Protein AF-A0A5E4C3J6-F1 (afdb_monomer_lite)

Sequence (214 aa):
MGLAIGAVLAFTGYLSYKDLYCCFGKCCSYEEPLIASTLKLDLEQKLFGQHLAMEKMHKLHPGIIDAIKPLLDYYEQVDGVFYCKAIFIFLSNAGGDLITKMALNFWRAGRKREDIQLKDLEPVLSVGVFNNKHSGLWRSGLIDRNLIDYFIPFLLLEYRHMKMCVRAEMRSFGAAVDEDIFTRVAEEMTFF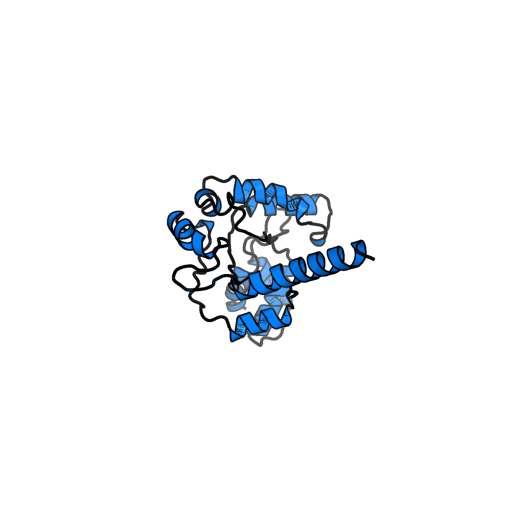PKDEKIYSDKGCKTVQSRLDFH

InterPro domains:
  IPR010448 Torsin [PTHR10760] (56-214)
  IPR027417 P-loop containing nucleoside triphosphate hydrolase [SSF52540] (53-189)
  IPR049337 Torsin-1A, C-terminal domain [PF21376] (157-213)

Organism: Marmota monax (NCBI:txid9995)

Radius of gyration: 24.46 Å; chains: 1; bounding box: 65×55×62 Å

pLDDT: mean 71.71, std 16.93, range [41.81, 96.69]

Secondary structure (DSSP, 8-state):
-HHHHHHHHHHHHHHHHHHHHHHHS----------HHHHHHHHHHS---TTS----GGGS-HHHHHHHHHHHSS-S-BTTB--TT--------TTHHHHHHHHHHHHHTT--GGG--HHHHHHHHIIIIIS-TT-HHHHTTTTTTT------PPPPPBHHHHHHHHHHHHHHTT----HHHHHHHHHTS-EESTTT--EESSGGGGHHHHHTT-

Foldseek 3Di:
DPPVVVVVCVVCCVVVVVVVCCVVPVDDPPDDPPDVVVVVVCCVPVPPPPPPDPDAQLPDDLVVLLVCLVLLDPDCDDPRDGSSPPDDDHHYCFLVVVLQVLQVVCVVVVHDSVPDDVVSCVVSCCCRAAVDPSGSNNSNCCVVRPSDPDDDDDHFDFLVQLQVLLQVLCVVVVHDDDSVLSVVLVVVFAAPPNVVRTGTPVHSPCSNVSVVVD

Structure (mmCIF, N/CA/C/O backbone):
data_AF-A0A5E4C3J6-F1
#
_entry.id   AF-A0A5E4C3J6-F1
#
loop_
_atom_site.group_PDB
_atom_site.id
_atom_site.type_symbol
_atom_site.label_atom_id
_atom_site.label_alt_id
_atom_site.label_comp_id
_atom_site.label_asym_id
_atom_site.label_entity_id
_atom_site.label_seq_id
_atom_site.pdbx_PDB_ins_code
_atom_site.Cartn_x
_atom_site.Cartn_y
_atom_site.Cartn_z
_atom_site.occupancy
_atom_site.B_iso_or_equiv
_atom_site.auth_seq_id
_atom_site.auth_comp_id
_atom_site.auth_asym_id
_atom_site.auth_atom_id
_atom_site.pdbx_PDB_model_num
ATOM 1 N N . MET A 1 1 ? -41.695 -40.797 33.895 1.00 46.19 1 MET A N 1
ATOM 2 C CA . MET A 1 1 ? -42.428 -40.212 32.746 1.00 46.19 1 MET A CA 1
ATOM 3 C C . MET A 1 1 ? -42.360 -38.677 32.692 1.00 46.19 1 MET A C 1
ATOM 5 O O . MET A 1 1 ? -42.371 -38.148 31.594 1.00 46.19 1 MET A O 1
ATOM 9 N N . GLY A 1 2 ? -42.233 -37.945 33.814 1.00 42.72 2 GLY A N 1
ATOM 10 C CA . GLY A 1 2 ? -42.257 -36.465 33.812 1.00 42.72 2 GLY A CA 1
ATOM 11 C C . GLY A 1 2 ? -40.979 -35.725 33.368 1.00 42.72 2 GLY A C 1
ATOM 12 O O . GLY A 1 2 ? -41.073 -34.581 32.944 1.00 42.72 2 GLY A O 1
ATOM 13 N N . LEU A 1 3 ? -39.796 -36.353 33.409 1.00 42.19 3 LEU A N 1
ATOM 14 C CA . LEU A 1 3 ? -38.530 -35.682 33.051 1.00 42.19 3 LEU A CA 1
ATOM 15 C C . LEU A 1 3 ? -38.346 -35.475 31.535 1.00 42.19 3 LEU A C 1
ATOM 17 O O . LEU A 1 3 ? -37.756 -34.484 31.121 1.00 42.19 3 LEU A O 1
ATOM 21 N N . ALA A 1 4 ? -38.889 -36.368 30.701 1.00 48.22 4 ALA A N 1
ATOM 22 C CA . ALA A 1 4 ? -38.759 -36.267 29.245 1.00 48.22 4 ALA A CA 1
ATOM 23 C C . ALA A 1 4 ? -39.589 -35.109 28.661 1.00 48.22 4 ALA A C 1
ATOM 25 O O . ALA A 1 4 ? -39.157 -34.446 27.724 1.00 48.22 4 ALA A O 1
ATOM 26 N N . ILE A 1 5 ? -40.754 -34.826 29.251 1.00 46.97 5 ILE A N 1
ATOM 27 C CA . ILE A 1 5 ? -41.673 -33.783 28.772 1.00 46.97 5 ILE A CA 1
ATOM 28 C C . ILE A 1 5 ? -41.110 -32.381 29.069 1.00 46.97 5 ILE A C 1
ATOM 30 O O . ILE A 1 5 ? -41.203 -31.489 28.228 1.00 46.97 5 ILE A O 1
ATOM 34 N N . GLY A 1 6 ? -40.457 -32.196 30.224 1.00 46.94 6 GLY A N 1
ATOM 35 C CA . GLY A 1 6 ? -39.836 -30.918 30.599 1.00 46.94 6 GLY A CA 1
ATOM 36 C C . GLY A 1 6 ? -38.650 -30.524 29.712 1.00 46.94 6 GLY A C 1
ATOM 37 O O . GLY A 1 6 ? -38.515 -29.356 29.355 1.00 46.94 6 GLY A O 1
ATOM 38 N N . ALA A 1 7 ? -37.827 -31.493 29.298 1.00 55.41 7 ALA A N 1
ATOM 39 C CA . ALA A 1 7 ? -36.694 -31.240 28.407 1.00 55.41 7 ALA A CA 1
ATOM 40 C C . ALA A 1 7 ? -37.143 -30.858 26.987 1.00 55.41 7 ALA A C 1
ATOM 42 O O . ALA A 1 7 ? -36.567 -29.947 26.398 1.00 55.41 7 ALA A O 1
ATOM 43 N N . VAL A 1 8 ? -38.196 -31.502 26.464 1.00 56.03 8 VAL A N 1
ATOM 44 C CA . VAL A 1 8 ? -38.750 -31.191 25.135 1.00 56.03 8 VAL A CA 1
ATOM 45 C C . VAL A 1 8 ? -39.318 -29.773 25.103 1.00 56.03 8 VAL A C 1
ATOM 47 O O . VAL A 1 8 ? -38.971 -29.027 24.198 1.00 56.03 8 VAL A O 1
ATOM 50 N N . LEU A 1 9 ? -40.096 -29.364 26.114 1.00 51.56 9 LEU A N 1
ATOM 51 C CA . LEU A 1 9 ? -40.667 -28.012 26.186 1.00 51.56 9 LEU A CA 1
ATOM 52 C C . LEU A 1 9 ? -39.600 -26.916 26.328 1.00 51.56 9 LEU A C 1
ATOM 54 O O . LEU A 1 9 ? -39.734 -25.852 25.724 1.00 51.56 9 LEU A O 1
ATOM 58 N N . ALA A 1 10 ? -38.527 -27.175 27.080 1.00 57.25 10 ALA A N 1
ATOM 59 C CA . ALA A 1 10 ? -37.405 -26.246 27.202 1.00 57.25 10 ALA A CA 1
ATOM 60 C C . ALA A 1 10 ? -36.598 -26.138 25.896 1.00 57.25 10 ALA A C 1
ATOM 62 O O . ALA A 1 10 ? -36.218 -25.036 25.510 1.00 57.25 10 ALA A O 1
ATOM 63 N N . PHE A 1 11 ? -36.382 -27.249 25.180 1.00 53.94 11 PHE A N 1
ATOM 64 C CA . PHE A 1 11 ? -35.683 -27.242 23.889 1.00 53.94 11 PHE A CA 1
ATOM 65 C C . PHE A 1 11 ? -36.514 -26.596 22.779 1.00 53.94 11 PHE A C 1
ATOM 67 O O . PHE A 1 11 ? -35.989 -25.763 22.041 1.00 53.94 11 PHE A O 1
ATOM 74 N N . THR A 1 12 ? -37.809 -26.920 22.677 1.00 54.19 12 THR A N 1
ATOM 75 C CA . THR A 1 12 ? -38.710 -26.268 21.714 1.00 54.19 12 THR A CA 1
ATOM 76 C C . THR A 1 12 ? -38.904 -24.798 22.057 1.00 54.19 12 THR A C 1
ATOM 78 O O . THR A 1 12 ? -38.943 -23.973 21.154 1.00 54.19 12 THR A O 1
ATOM 81 N N . GLY A 1 13 ? -38.961 -24.452 23.347 1.00 51.62 13 GLY A N 1
ATOM 82 C CA . GLY A 1 13 ? -39.015 -23.069 23.816 1.00 51.62 13 GLY A CA 1
ATOM 83 C C . GLY A 1 13 ? -37.739 -22.286 23.505 1.00 51.62 13 GLY A C 1
ATOM 84 O O . GLY A 1 13 ? -37.836 -21.152 23.062 1.00 51.62 13 GLY A O 1
ATOM 85 N N . TYR A 1 14 ? -36.551 -22.880 23.661 1.00 57.84 14 TYR A N 1
ATOM 86 C CA . TYR A 1 14 ? -35.267 -22.235 23.351 1.00 57.84 14 TYR A CA 1
ATOM 87 C C . TYR A 1 14 ? -35.032 -22.065 21.842 1.00 57.84 14 TYR A C 1
ATOM 89 O O . TYR A 1 14 ? -34.596 -21.000 21.400 1.00 57.84 14 TYR A O 1
ATOM 97 N N . LEU A 1 15 ? -35.360 -23.087 21.043 1.00 55.12 15 LEU A N 1
ATOM 98 C CA . LEU A 1 15 ? -35.289 -23.020 19.578 1.00 55.12 15 LEU A CA 1
ATOM 99 C C . LEU A 1 15 ? -36.313 -22.018 19.026 1.00 55.12 15 LEU A C 1
ATOM 101 O O . LEU A 1 15 ? -35.948 -21.123 18.268 1.00 55.12 15 LEU A O 1
ATOM 105 N N . SER A 1 16 ? -37.564 -22.085 19.496 1.00 52.50 16 SER A N 1
ATOM 106 C CA . SER A 1 16 ? -38.616 -21.147 19.092 1.00 52.50 16 SER A CA 1
ATOM 107 C C . SER A 1 16 ? -38.359 -19.729 19.593 1.00 52.50 16 SER A C 1
ATOM 109 O O . SER A 1 16 ? -38.778 -18.792 18.923 1.00 52.50 16 SER A O 1
ATOM 111 N N . TYR A 1 17 ? -37.680 -19.549 20.733 1.00 58.16 17 TYR A N 1
ATOM 112 C CA . TYR A 1 17 ? -37.288 -18.231 21.228 1.00 58.16 17 TYR A CA 1
ATOM 113 C C . TYR A 1 17 ? -36.299 -17.573 20.276 1.00 58.16 17 TYR A C 1
ATOM 115 O O . TYR A 1 17 ? -36.538 -16.433 19.920 1.00 58.16 17 TYR A O 1
ATOM 123 N N . LYS A 1 18 ? -35.257 -18.269 19.796 1.00 53.12 18 LYS A N 1
ATOM 124 C CA . LYS A 1 18 ? -34.321 -17.708 18.800 1.00 53.12 18 LYS A CA 1
ATOM 125 C C . LYS A 1 18 ? -35.012 -17.327 17.486 1.00 53.12 18 LYS A C 1
ATOM 127 O O . LYS A 1 18 ? -34.790 -16.222 17.000 1.00 53.12 18 LYS A O 1
ATOM 132 N N . ASP A 1 19 ? -35.875 -18.193 16.956 1.00 50.72 19 ASP A N 1
ATOM 133 C CA . ASP A 1 19 ? -36.581 -17.931 15.693 1.00 50.72 19 ASP A CA 1
ATOM 134 C C . ASP A 1 19 ? -37.618 -16.801 15.821 1.00 50.72 19 ASP A C 1
ATOM 136 O O . ASP A 1 19 ? -37.712 -15.942 14.943 1.00 50.72 19 ASP A O 1
ATOM 140 N N . LEU A 1 20 ? -38.355 -16.733 16.939 1.00 51.34 20 LEU A N 1
ATOM 141 C CA . LEU A 1 20 ? -39.257 -15.610 17.231 1.00 51.34 20 LEU A CA 1
ATOM 142 C C . LEU A 1 20 ? -38.486 -14.318 17.509 1.00 51.34 20 LEU A C 1
ATOM 144 O O . LEU A 1 20 ? -38.914 -13.259 17.051 1.00 51.34 20 LEU A O 1
ATOM 148 N N . TYR A 1 21 ? -37.343 -14.387 18.200 1.00 54.22 21 TYR A N 1
ATOM 149 C CA . TYR A 1 21 ? -36.486 -13.221 18.421 1.00 54.22 21 TYR A CA 1
ATOM 150 C C . TYR A 1 21 ? -35.941 -12.682 17.099 1.00 54.22 21 TYR A C 1
ATOM 152 O O . TYR A 1 21 ? -35.881 -11.471 16.956 1.00 54.22 21 TYR A O 1
ATOM 160 N N . CYS A 1 22 ? -35.622 -13.539 16.120 1.00 50.53 22 CYS A N 1
ATOM 161 C CA . CYS A 1 22 ? -35.184 -13.094 14.794 1.00 50.53 22 CYS A CA 1
ATOM 162 C C . CYS A 1 22 ? -36.332 -12.697 13.843 1.00 50.53 22 CYS A C 1
ATOM 164 O O . CYS A 1 22 ? -36.114 -11.949 12.890 1.00 50.53 22 CYS A O 1
ATOM 166 N N . CYS A 1 23 ? -37.566 -13.153 14.093 1.00 47.34 23 CYS A N 1
ATOM 167 C CA . CYS A 1 23 ? -38.760 -12.641 13.408 1.00 47.34 23 CYS A CA 1
ATOM 168 C C . CYS A 1 23 ? -39.146 -11.228 13.876 1.00 47.34 23 CYS A C 1
ATOM 170 O O . CYS A 1 23 ? -39.674 -10.454 13.076 1.00 47.34 23 CYS A O 1
ATOM 172 N N . PHE A 1 24 ? -38.902 -10.890 15.150 1.00 46.00 24 PHE A N 1
ATOM 173 C CA . PHE A 1 24 ? -39.283 -9.598 15.740 1.00 46.00 24 PHE A CA 1
ATOM 174 C C . PHE A 1 24 ? -38.117 -8.608 15.933 1.00 46.00 24 PHE A C 1
ATOM 176 O O . PHE A 1 24 ? -38.353 -7.402 15.918 1.00 46.00 24 PHE A O 1
ATOM 183 N N . GLY A 1 25 ? -36.874 -9.079 16.054 1.00 45.69 25 GLY A N 1
ATOM 184 C CA . GLY A 1 25 ? -35.636 -8.299 15.950 1.00 45.69 25 GLY A CA 1
ATOM 185 C C . GLY A 1 25 ? -34.866 -8.766 14.719 1.00 45.69 25 GLY A C 1
ATOM 186 O O . GLY A 1 25 ? -34.688 -9.962 14.527 1.00 45.69 25 GLY A O 1
ATOM 187 N N . LYS A 1 26 ? -34.455 -7.865 13.827 1.00 42.59 26 LYS A N 1
ATOM 188 C CA . LYS A 1 26 ? -33.820 -8.254 12.559 1.00 42.59 26 LYS A CA 1
ATOM 189 C C . LYS A 1 26 ? -32.377 -8.700 12.802 1.00 42.59 26 LYS A C 1
ATOM 191 O O . LYS A 1 26 ? -31.437 -7.960 12.540 1.00 42.59 26 LYS A O 1
ATOM 196 N N . CYS A 1 27 ? -32.208 -9.938 13.250 1.00 52.88 27 CYS A N 1
ATOM 197 C CA . CYS A 1 27 ? -30.902 -10.568 13.370 1.00 52.88 27 CYS A CA 1
ATOM 198 C C . CYS A 1 27 ? -30.153 -10.538 12.029 1.00 52.88 27 CYS A C 1
ATOM 200 O O . CYS A 1 27 ? -30.681 -10.957 10.993 1.00 52.88 27 CYS A O 1
ATOM 202 N N . CYS A 1 28 ? -28.885 -10.136 12.057 1.00 51.38 28 CYS A N 1
ATOM 203 C CA . CYS A 1 28 ? -27.952 -10.416 10.973 1.00 51.38 28 CYS A CA 1
ATOM 204 C C . CYS A 1 28 ? -27.673 -11.921 10.939 1.00 51.38 28 CYS A C 1
ATOM 206 O O . CYS A 1 28 ? -27.048 -12.460 11.852 1.00 51.38 28 CYS A O 1
ATOM 208 N N . SER A 1 29 ? -28.150 -12.610 9.902 1.00 45.56 29 SER A N 1
ATOM 209 C CA . SER A 1 29 ? -27.852 -14.028 9.698 1.00 45.56 29 SER A CA 1
ATOM 210 C C . SER A 1 29 ? -26.379 -14.172 9.308 1.00 45.56 29 SER A C 1
ATOM 212 O O . SER A 1 29 ? -25.996 -13.872 8.179 1.00 45.56 29 SER A O 1
ATOM 214 N N . TYR A 1 30 ? -25.543 -14.573 10.263 1.00 58.44 30 TYR A N 1
ATOM 215 C CA . TYR A 1 30 ? -24.121 -14.832 10.052 1.00 58.44 30 TYR A CA 1
ATOM 216 C C . TYR A 1 30 ? -23.961 -16.258 9.521 1.00 58.44 30 TYR A C 1
ATOM 218 O O . TYR A 1 30 ? -23.907 -17.188 10.311 1.00 58.44 30 TYR A O 1
ATOM 226 N N . GLU A 1 31 ? -23.968 -16.423 8.196 1.00 50.50 31 GLU A N 1
ATOM 227 C CA . GLU A 1 31 ? -23.305 -17.517 7.462 1.00 50.50 31 GLU A CA 1
ATOM 228 C C . GLU A 1 31 ? -23.625 -17.394 5.966 1.00 50.50 31 GLU A C 1
ATOM 230 O O . GLU A 1 31 ? -24.480 -18.083 5.419 1.00 50.50 31 GLU A O 1
ATOM 235 N N . GLU A 1 32 ? -22.902 -16.521 5.269 1.00 49.75 32 GLU A N 1
ATOM 236 C CA . GLU A 1 32 ? -22.578 -16.794 3.871 1.00 49.75 32 GLU A CA 1
ATOM 237 C C . GLU A 1 32 ? -21.052 -16.825 3.757 1.00 49.75 32 GLU A C 1
ATOM 239 O O . GLU A 1 32 ? -20.390 -15.841 4.102 1.00 49.75 32 GLU A O 1
ATOM 244 N N . PRO A 1 33 ? -20.447 -17.948 3.328 1.00 47.12 33 PRO A N 1
ATOM 245 C CA . PRO A 1 33 ? -19.027 -17.953 3.026 1.00 47.12 33 PRO A CA 1
ATOM 246 C C . PRO A 1 33 ? -18.774 -16.957 1.892 1.00 47.12 33 PRO A C 1
ATOM 248 O O . PRO A 1 33 ? -19.476 -16.955 0.882 1.00 47.12 33 PRO A O 1
ATOM 251 N N . LEU A 1 34 ? -17.763 -16.103 2.059 1.00 47.88 34 LEU A N 1
ATOM 252 C CA . LEU A 1 34 ? -17.389 -15.103 1.064 1.00 47.88 34 LEU A CA 1
ATOM 253 C C . LEU A 1 34 ? -16.863 -15.809 -0.200 1.00 47.88 34 LEU A C 1
ATOM 255 O O . LEU A 1 34 ? -15.689 -16.167 -0.301 1.00 47.88 34 LEU A O 1
ATOM 259 N N . ILE A 1 35 ? -17.742 -16.046 -1.171 1.00 53.22 35 ILE A N 1
ATOM 260 C CA . ILE A 1 35 ? -17.386 -16.646 -2.458 1.00 53.22 35 ILE A CA 1
ATOM 261 C C . ILE A 1 35 ? -16.842 -15.534 -3.361 1.00 53.22 35 ILE A C 1
ATOM 263 O O . ILE A 1 35 ? -17.572 -14.634 -3.774 1.00 53.22 35 ILE A O 1
ATOM 267 N N . ALA A 1 36 ? -15.548 -15.593 -3.689 1.00 50.53 36 ALA A N 1
ATOM 268 C CA . ALA A 1 36 ? -14.846 -14.530 -4.417 1.00 50.53 36 ALA A CA 1
ATOM 269 C C . ALA A 1 36 ? -15.457 -14.190 -5.794 1.00 50.53 36 ALA A C 1
ATOM 271 O O . ALA A 1 36 ? -15.417 -13.039 -6.224 1.00 50.53 36 ALA A O 1
ATOM 272 N N . SER A 1 37 ? -16.047 -15.169 -6.486 1.00 55.16 37 SER A N 1
ATOM 273 C CA . SER A 1 37 ? -16.747 -14.955 -7.761 1.00 55.16 37 SER A CA 1
ATOM 274 C C . SER A 1 37 ? -18.056 -14.179 -7.589 1.00 55.16 37 SER A C 1
ATOM 276 O O . SER A 1 37 ? -18.352 -13.305 -8.401 1.00 55.16 37 SER A O 1
ATOM 278 N N . THR A 1 38 ? -18.800 -14.440 -6.514 1.00 51.50 38 THR A N 1
ATOM 279 C CA . THR A 1 38 ? -20.019 -13.700 -6.161 1.00 51.50 38 THR A CA 1
ATOM 280 C C . THR A 1 38 ? -19.678 -12.292 -5.684 1.00 51.50 38 THR A C 1
ATOM 282 O O . THR A 1 38 ? -20.336 -11.341 -6.088 1.00 51.50 38 THR A O 1
ATOM 285 N N . LEU A 1 39 ? -18.586 -12.135 -4.925 1.00 55.38 39 LEU A N 1
ATOM 286 C CA . LEU A 1 39 ? -18.071 -10.826 -4.512 1.00 55.38 39 LEU A CA 1
ATOM 287 C C . LEU A 1 39 ? -17.701 -9.957 -5.720 1.00 55.38 39 LEU A C 1
ATOM 289 O O . LEU A 1 39 ? -18.023 -8.774 -5.742 1.00 55.38 39 LEU A O 1
ATOM 293 N N . LYS A 1 40 ? -17.054 -10.536 -6.739 1.00 54.09 40 LYS A N 1
ATOM 294 C CA . LYS A 1 40 ? -16.731 -9.818 -7.978 1.00 54.09 40 LYS A CA 1
ATOM 295 C C . LYS A 1 40 ? -17.997 -9.360 -8.709 1.00 54.09 40 LYS A C 1
ATOM 297 O O . LYS A 1 40 ? -18.075 -8.202 -9.101 1.00 54.09 40 LYS A O 1
ATOM 302 N N . LEU A 1 41 ? -18.983 -10.246 -8.860 1.00 60.00 41 LEU A N 1
ATOM 303 C CA . LEU A 1 41 ? -20.256 -9.910 -9.503 1.00 60.00 41 LEU A CA 1
ATOM 304 C C . LEU A 1 41 ? -21.034 -8.847 -8.721 1.00 60.00 41 LEU A C 1
ATOM 306 O O . LEU A 1 41 ? -21.574 -7.930 -9.328 1.00 60.00 41 LEU A O 1
ATOM 310 N N . ASP A 1 42 ? -21.038 -8.907 -7.391 1.00 54.22 42 ASP A N 1
ATOM 311 C CA . ASP A 1 42 ? -21.711 -7.915 -6.551 1.00 54.22 42 ASP A CA 1
ATOM 312 C C . ASP A 1 42 ? -20.984 -6.559 -6.556 1.00 54.22 42 ASP A C 1
ATOM 314 O O . ASP A 1 42 ? -21.638 -5.518 -6.608 1.00 54.22 42 ASP A O 1
ATOM 318 N N . LEU A 1 43 ? -19.647 -6.549 -6.607 1.00 57.72 43 LEU A N 1
ATOM 319 C CA . LEU A 1 43 ? -18.853 -5.333 -6.827 1.00 57.72 43 LEU A CA 1
ATOM 320 C C . LEU A 1 43 ? -19.043 -4.735 -8.231 1.00 57.72 43 LEU A C 1
ATOM 322 O O . LEU A 1 43 ? -18.817 -3.544 -8.414 1.00 57.72 43 LEU A O 1
ATOM 326 N N . GLU A 1 44 ? -19.435 -5.520 -9.232 1.00 56.44 44 GLU A N 1
ATOM 327 C CA . GLU A 1 44 ? -19.696 -5.017 -10.588 1.00 56.44 44 GLU A CA 1
ATOM 328 C C . GLU A 1 44 ? -21.162 -4.587 -10.775 1.00 56.44 44 GLU A C 1
ATOM 330 O O . GLU A 1 44 ? -21.431 -3.587 -11.438 1.00 56.44 44 GLU A O 1
ATOM 335 N N . GLN A 1 45 ? -22.115 -5.313 -10.182 1.00 52.84 45 GLN A N 1
ATOM 336 C CA . GLN A 1 45 ? -23.555 -5.139 -10.427 1.00 52.84 45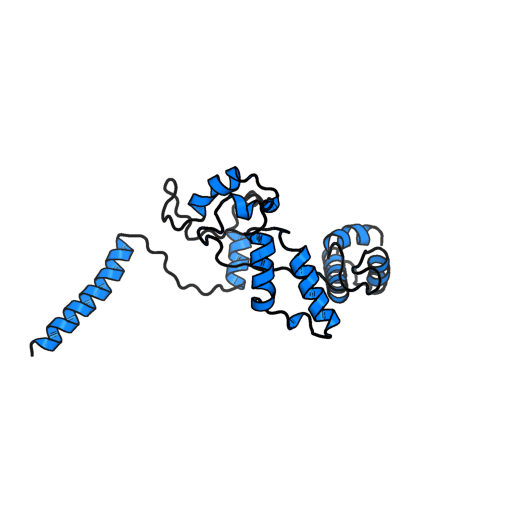 GLN A CA 1
ATOM 337 C C . GLN A 1 45 ? -24.287 -4.344 -9.343 1.00 52.84 45 GLN A C 1
ATOM 339 O O . GLN A 1 45 ? -25.314 -3.728 -9.628 1.00 52.84 45 GLN A O 1
ATOM 344 N N . LYS A 1 46 ? -23.800 -4.375 -8.098 1.00 53.66 46 LYS A N 1
ATOM 345 C CA . LYS A 1 46 ? -24.454 -3.743 -6.937 1.00 53.66 46 LYS A CA 1
ATOM 346 C C . LYS A 1 46 ? -23.642 -2.593 -6.351 1.00 53.66 46 LYS A C 1
ATOM 348 O O . LYS A 1 46 ? -24.087 -1.966 -5.391 1.00 53.66 46 LYS A O 1
ATOM 353 N N . LEU A 1 47 ? -22.489 -2.276 -6.940 1.00 47.47 47 LEU A N 1
ATOM 354 C CA . LEU A 1 47 ? -21.678 -1.117 -6.578 1.00 47.47 47 LEU A CA 1
ATOM 355 C C . LEU A 1 47 ? -22.310 0.175 -7.117 1.00 47.47 47 LEU A C 1
ATOM 357 O O . LEU A 1 47 ? -21.779 0.862 -7.991 1.00 47.47 47 LEU A O 1
ATOM 361 N N . PHE A 1 48 ? -23.470 0.519 -6.567 1.00 45.81 48 PHE A N 1
ATOM 362 C CA . PHE A 1 48 ? -24.064 1.839 -6.704 1.00 45.81 48 PHE A CA 1
ATOM 363 C C . PHE A 1 48 ? -23.328 2.778 -5.755 1.00 45.81 48 PHE A C 1
ATOM 365 O O . PHE A 1 48 ? -23.609 2.810 -4.561 1.00 45.81 48 PHE A O 1
ATOM 372 N N . GLY A 1 49 ? -22.336 3.501 -6.276 1.00 43.44 49 GLY A N 1
ATOM 373 C CA . GLY A 1 49 ? -21.589 4.451 -5.459 1.00 43.44 49 GLY A CA 1
ATOM 374 C C . GLY A 1 49 ? -20.100 4.532 -5.730 1.00 43.44 49 GLY A C 1
ATOM 375 O O . GLY A 1 49 ? -19.329 4.557 -4.780 1.00 43.44 49 GLY A O 1
ATOM 376 N N . GLN A 1 50 ? -19.662 4.714 -6.981 1.00 42.25 50 GLN A N 1
ATOM 377 C CA . GLN A 1 50 ? -18.297 5.216 -7.255 1.00 42.25 50 GLN A CA 1
ATOM 378 C C . GLN A 1 50 ? -18.014 6.614 -6.637 1.00 42.25 50 GLN A C 1
ATOM 380 O O . GLN A 1 50 ? -16.955 7.194 -6.839 1.00 42.25 50 GLN A O 1
ATOM 385 N N . HIS A 1 51 ? -18.952 7.148 -5.853 1.00 41.81 51 HIS A N 1
ATOM 386 C CA . HIS A 1 51 ? -18.849 8.326 -4.998 1.00 41.81 51 HIS A CA 1
ATOM 387 C C . HIS A 1 51 ? -18.673 7.997 -3.499 1.00 41.81 51 HIS A C 1
ATOM 389 O O . HIS A 1 51 ? -18.610 8.924 -2.693 1.00 41.81 51 HIS A O 1
ATOM 395 N N . LEU A 1 52 ? -18.548 6.724 -3.094 1.00 45.06 52 LEU A N 1
ATOM 396 C CA . LEU A 1 52 ? -18.058 6.375 -1.756 1.00 45.06 52 LEU A CA 1
ATOM 397 C C . LEU A 1 52 ? -16.587 6.782 -1.682 1.00 45.06 52 LEU A C 1
ATOM 399 O O . LEU A 1 52 ? -15.708 6.099 -2.203 1.00 45.06 52 LEU A O 1
ATOM 403 N N . ALA A 1 53 ? -16.379 7.971 -1.118 1.00 43.19 53 ALA A N 1
ATOM 404 C CA . ALA A 1 53 ? -15.131 8.703 -1.032 1.00 43.19 53 ALA A CA 1
ATOM 405 C C . ALA A 1 53 ? -13.927 7.770 -0.878 1.00 43.19 53 ALA A C 1
ATOM 407 O O . ALA A 1 53 ? -13.636 7.252 0.199 1.00 43.19 53 ALA A O 1
ATOM 408 N N . MET A 1 54 ? -13.185 7.599 -1.970 1.00 44.47 54 MET A N 1
ATOM 409 C CA . MET A 1 54 ? -11.868 6.978 -1.962 1.00 44.47 54 MET A CA 1
ATOM 410 C C . MET A 1 54 ? -10.868 7.985 -1.381 1.00 44.47 54 MET A C 1
ATOM 412 O O . MET A 1 54 ? -9.904 8.401 -2.023 1.00 44.47 54 MET A O 1
ATOM 416 N N . GLU A 1 55 ? -11.137 8.444 -0.162 1.00 53.84 55 GLU A N 1
ATOM 417 C CA . GLU A 1 55 ? -10.277 9.357 0.557 1.00 53.84 55 GLU A CA 1
ATOM 418 C C . GLU A 1 55 ? -9.410 8.549 1.513 1.00 53.84 55 GLU A C 1
ATOM 420 O O . GLU A 1 55 ? -9.862 7.727 2.309 1.00 53.84 55 GLU A O 1
ATOM 425 N N . LYS A 1 56 ? -8.102 8.751 1.386 1.00 59.16 56 LYS A N 1
ATOM 426 C CA . LYS A 1 56 ? -7.119 8.104 2.243 1.00 59.16 56 LYS A CA 1
ATOM 427 C C . LYS A 1 56 ? -7.432 8.435 3.698 1.00 59.16 56 LYS A C 1
ATOM 429 O O . LYS A 1 56 ? -7.368 9.603 4.067 1.00 59.16 56 LYS A O 1
ATOM 434 N N . MET A 1 57 ? -7.655 7.434 4.548 1.00 65.62 57 MET A N 1
ATOM 435 C CA . MET A 1 57 ? -8.095 7.699 5.927 1.00 65.62 57 MET A CA 1
ATOM 436 C C . MET A 1 57 ? -7.123 8.547 6.752 1.00 65.62 57 MET A C 1
ATOM 438 O O . MET A 1 57 ? -7.540 9.305 7.616 1.00 65.62 57 MET A O 1
ATOM 442 N N . HIS A 1 58 ? -5.817 8.464 6.488 1.00 58.19 58 HIS A N 1
ATOM 443 C CA . HIS A 1 58 ? -4.833 9.323 7.159 1.00 58.19 58 HIS A CA 1
ATOM 444 C C . HIS A 1 58 ? -4.937 10.805 6.762 1.00 58.19 58 HIS A C 1
ATOM 446 O O . HIS A 1 58 ? -4.280 11.636 7.379 1.00 58.19 58 HIS A O 1
ATOM 452 N N . LYS A 1 59 ? -5.708 11.129 5.719 1.00 64.81 59 LYS A N 1
ATOM 453 C CA . LYS A 1 59 ? -5.988 12.496 5.270 1.00 64.81 59 LYS A CA 1
ATOM 454 C C . LYS A 1 59 ? -7.367 12.993 5.700 1.00 64.81 59 LYS A C 1
ATOM 456 O O . LYS A 1 59 ? -7.596 14.195 5.646 1.00 64.81 59 LYS A O 1
ATOM 461 N N . LEU A 1 60 ? -8.250 12.095 6.139 1.00 65.06 60 LEU A N 1
ATOM 462 C CA . LEU A 1 60 ? -9.574 12.464 6.618 1.00 65.06 60 LEU A CA 1
ATOM 463 C C . LEU A 1 60 ? -9.468 13.255 7.921 1.00 65.06 60 LEU A C 1
ATOM 465 O O . LEU A 1 60 ? -8.752 12.871 8.851 1.00 65.06 60 LEU A O 1
ATOM 469 N N . HIS A 1 61 ? -10.214 14.357 7.993 1.00 69.38 61 HIS A N 1
ATOM 470 C CA . HIS A 1 61 ? -10.380 15.084 9.242 1.00 69.38 61 HIS A CA 1
ATOM 471 C C . HIS A 1 61 ? -11.088 14.171 10.261 1.00 69.38 61 HIS A C 1
ATOM 473 O O . HIS A 1 61 ? -12.074 13.530 9.889 1.00 69.38 61 HIS A O 1
ATOM 479 N N . PRO A 1 62 ? -10.658 14.127 11.538 1.00 67.38 62 PRO A N 1
ATOM 480 C CA . PRO A 1 62 ? -11.255 13.245 12.545 1.00 67.38 62 PRO A CA 1
ATOM 481 C C . PRO A 1 62 ? -12.784 13.342 12.624 1.00 67.38 62 PRO A C 1
ATOM 483 O O . PRO A 1 62 ? -13.451 12.319 12.666 1.00 67.38 62 PRO A O 1
ATOM 486 N N . GLY A 1 63 ? -13.340 14.551 12.491 1.00 66.56 63 GLY A N 1
ATOM 487 C CA . GLY A 1 63 ? -14.792 14.765 12.503 1.00 66.56 63 GLY A CA 1
ATOM 488 C C . GLY A 1 63 ? -15.571 14.084 11.365 1.00 66.56 63 GLY A C 1
ATOM 489 O O . GLY A 1 63 ? -16.739 13.768 11.551 1.00 66.56 63 GLY A O 1
ATOM 490 N N . ILE A 1 64 ? -14.949 13.810 10.209 1.00 70.62 64 ILE A N 1
ATOM 491 C CA . ILE A 1 64 ? -15.588 13.008 9.145 1.00 70.62 64 ILE A CA 1
ATOM 492 C C . ILE A 1 64 ? -15.670 11.550 9.587 1.00 70.62 64 ILE A C 1
ATOM 494 O O . ILE A 1 64 ? -16.679 10.882 9.380 1.00 70.62 64 ILE A O 1
ATOM 498 N N . ILE A 1 65 ? -14.605 11.064 10.218 1.00 67.88 65 ILE A N 1
ATOM 499 C CA . ILE A 1 65 ? -14.538 9.691 10.697 1.00 67.88 65 ILE A CA 1
ATOM 500 C C . ILE A 1 65 ? -15.539 9.478 11.847 1.00 67.88 65 ILE A C 1
ATOM 502 O O . ILE A 1 65 ? -16.228 8.461 11.885 1.00 67.88 65 ILE A O 1
ATOM 506 N N . ASP A 1 66 ? -15.695 10.472 12.724 1.00 69.06 66 ASP A N 1
ATOM 507 C CA . ASP A 1 66 ? -16.718 10.467 13.774 1.00 69.06 66 ASP A CA 1
ATOM 508 C C . ASP A 1 66 ? -18.144 10.473 13.197 1.00 69.06 66 ASP A C 1
ATOM 510 O O . ASP A 1 66 ? -19.028 9.818 13.746 1.00 69.06 66 ASP A O 1
ATOM 514 N N . ALA A 1 67 ? -18.371 11.154 12.067 1.00 72.94 67 ALA A N 1
ATOM 515 C CA . ALA A 1 67 ? -19.678 11.210 11.409 1.00 72.94 67 ALA A CA 1
ATOM 516 C C . ALA A 1 67 ? -20.086 9.882 10.749 1.00 72.94 67 ALA A C 1
ATOM 518 O O . ALA A 1 67 ? -21.266 9.543 10.745 1.00 72.94 67 ALA A O 1
ATOM 519 N N . ILE A 1 68 ? -19.130 9.116 10.210 1.00 74.06 68 ILE A N 1
ATOM 520 C CA . ILE A 1 68 ? -19.411 7.795 9.614 1.00 74.06 68 ILE A CA 1
ATOM 521 C C . ILE A 1 68 ? -19.443 6.672 10.653 1.00 74.06 68 ILE A C 1
ATOM 523 O O . ILE A 1 68 ? -19.920 5.580 10.359 1.00 74.06 68 ILE A O 1
ATOM 527 N N . LYS A 1 69 ? -18.961 6.924 11.873 1.00 73.31 69 LYS A N 1
ATOM 528 C CA . LYS A 1 69 ? -18.886 5.932 12.949 1.00 73.31 69 LYS A CA 1
ATOM 529 C C . LYS A 1 69 ? -20.210 5.208 13.232 1.00 73.31 69 LYS A C 1
ATOM 531 O O . LYS A 1 69 ? -20.158 3.988 13.348 1.00 73.31 69 LYS A O 1
ATOM 536 N N . PRO A 1 70 ? -21.384 5.869 13.293 1.00 73.88 70 PRO A N 1
ATOM 537 C CA . PRO A 1 70 ? -22.652 5.174 13.525 1.00 73.88 70 PRO A CA 1
ATOM 538 C C . PRO A 1 70 ? -23.026 4.187 12.414 1.00 73.88 70 PRO A C 1
ATOM 540 O O . PRO A 1 70 ? -23.755 3.241 12.678 1.00 73.88 70 PRO A O 1
ATOM 543 N N . LEU A 1 71 ? -22.522 4.395 11.191 1.00 70.19 71 LEU A N 1
ATOM 544 C CA . LEU A 1 71 ? -22.744 3.502 10.047 1.00 70.19 71 LEU A CA 1
ATOM 545 C C . LEU A 1 71 ? -21.869 2.242 10.110 1.00 70.19 71 LEU A C 1
ATOM 547 O O . LEU A 1 71 ? -22.189 1.245 9.471 1.00 70.19 71 LEU A O 1
ATOM 551 N N . LEU A 1 72 ? -20.748 2.328 10.830 1.00 71.69 72 LEU A N 1
ATOM 552 C CA . LEU A 1 72 ? -19.786 1.242 11.034 1.00 71.69 72 LEU A CA 1
ATOM 553 C C . LEU A 1 72 ? -20.068 0.448 12.312 1.00 71.69 72 LEU A C 1
ATOM 555 O O . LEU A 1 72 ? -19.625 -0.687 12.442 1.00 71.69 72 LEU A O 1
ATOM 559 N N . ASP A 1 73 ? -20.738 1.071 13.279 1.00 68.00 73 ASP A N 1
ATOM 560 C CA . ASP A 1 73 ? -21.115 0.449 14.543 1.00 68.00 73 ASP A CA 1
ATOM 561 C C . ASP A 1 73 ? -22.283 -0.532 14.334 1.00 68.00 73 ASP A C 1
ATOM 563 O O . ASP A 1 73 ? -23.017 -0.457 13.347 1.00 68.00 73 ASP A O 1
ATOM 567 N N . TYR A 1 74 ? -22.475 -1.457 15.272 1.00 60.72 74 TYR A N 1
ATOM 568 C CA . TYR A 1 74 ? -23.444 -2.562 15.179 1.00 60.72 74 TYR A CA 1
ATOM 569 C C . TYR A 1 74 ? -24.916 -2.115 15.311 1.00 60.72 74 TYR A C 1
ATOM 571 O O . TYR A 1 74 ? -25.774 -2.894 15.731 1.00 60.72 74 TYR A O 1
ATOM 579 N N . TYR A 1 75 ? -25.243 -0.862 14.989 1.00 59.12 75 TYR A N 1
ATOM 580 C CA . TYR A 1 75 ? -26.625 -0.401 14.987 1.00 59.12 75 TYR A CA 1
ATOM 581 C C . TYR A 1 75 ? -27.368 -1.019 13.803 1.00 59.12 75 TYR A C 1
ATOM 583 O O . TYR A 1 75 ? -27.000 -0.834 12.644 1.00 59.12 75 TYR A O 1
ATOM 591 N N . GLU A 1 76 ? -28.460 -1.727 14.096 1.00 54.44 76 GLU A N 1
ATOM 592 C CA . GLU A 1 76 ? -29.322 -2.314 13.066 1.00 54.44 76 GLU A CA 1
ATOM 593 C C . GLU A 1 76 ? -29.904 -1.239 12.136 1.00 54.44 76 GLU A C 1
ATOM 595 O O . GLU A 1 76 ? -30.133 -1.504 10.959 1.00 54.44 76 GLU A O 1
ATOM 600 N N . GLN A 1 77 ? -30.121 -0.017 12.637 1.00 55.38 77 GLN A N 1
ATOM 601 C CA . GLN A 1 77 ? -30.790 1.044 11.895 1.00 55.38 77 GLN A CA 1
ATOM 602 C C . GLN A 1 77 ? -30.210 2.426 12.221 1.00 55.38 77 GLN A C 1
ATOM 604 O O . GLN A 1 77 ? -30.253 2.870 13.367 1.00 55.38 77 GLN A O 1
ATOM 609 N N . VAL A 1 78 ? -29.732 3.130 11.194 1.00 59.84 78 VAL A N 1
ATOM 610 C CA . VAL A 1 78 ? -29.419 4.568 11.251 1.00 59.84 78 VAL A CA 1
ATOM 611 C C . VAL A 1 78 ? -30.370 5.265 10.282 1.00 59.84 78 VAL A C 1
ATOM 613 O O . VAL A 1 78 ? -30.461 4.866 9.124 1.00 59.84 78 VAL A O 1
ATOM 616 N N . ASP A 1 79 ? -31.151 6.234 10.766 1.00 60.38 79 ASP A N 1
ATOM 617 C CA . ASP A 1 79 ? -32.151 6.982 9.980 1.00 60.38 79 ASP A CA 1
ATOM 618 C C . ASP A 1 79 ? -33.104 6.111 9.139 1.00 60.38 79 ASP A C 1
ATOM 620 O O . ASP A 1 79 ? -33.508 6.457 8.030 1.00 60.38 79 ASP A O 1
ATOM 624 N N . GLY A 1 80 ? -33.481 4.941 9.657 1.00 56.00 80 GLY A N 1
ATOM 625 C CA . GLY A 1 80 ? -34.389 4.030 8.960 1.00 56.00 80 GLY A CA 1
ATOM 626 C C . GLY A 1 80 ? -33.705 3.003 8.046 1.00 56.00 80 GLY A C 1
ATOM 627 O O . GLY A 1 80 ? -34.369 2.055 7.617 1.00 56.00 80 GLY A O 1
ATOM 628 N N . VAL A 1 81 ? -32.399 3.133 7.793 1.00 59.81 81 VAL A N 1
ATOM 629 C CA . VAL A 1 81 ? -31.630 2.315 6.840 1.00 59.81 81 VAL A CA 1
ATOM 630 C C . VAL A 1 81 ? -30.781 1.262 7.566 1.00 59.81 81 VAL A C 1
ATOM 632 O O . VAL A 1 81 ? -30.124 1.559 8.561 1.00 59.81 81 VAL A O 1
ATOM 635 N N . PHE A 1 82 ? -30.796 0.024 7.055 1.00 60.47 82 PHE A N 1
ATOM 636 C CA . PHE A 1 82 ? -30.015 -1.103 7.579 1.00 60.47 82 PHE A CA 1
ATOM 637 C C . PHE A 1 82 ? -28.657 -1.186 6.873 1.00 60.47 82 PHE A C 1
ATOM 639 O O . PHE A 1 82 ? -28.600 -1.501 5.683 1.00 60.47 82 PHE A O 1
ATOM 646 N N . TYR A 1 83 ? -27.567 -0.954 7.607 1.00 65.56 83 TYR A N 1
ATOM 647 C CA . TYR A 1 83 ? -26.200 -0.964 7.064 1.00 65.56 83 TYR A CA 1
ATOM 648 C C . TYR A 1 83 ? -25.473 -2.302 7.237 1.00 65.56 83 TYR A C 1
ATOM 650 O O . TYR A 1 83 ? -24.371 -2.472 6.732 1.00 65.56 83 TYR A O 1
ATOM 658 N N . CYS A 1 84 ? -26.105 -3.304 7.852 1.00 65.12 84 CYS A N 1
ATOM 659 C CA . CYS A 1 84 ? -25.476 -4.588 8.178 1.00 65.12 84 CYS A CA 1
ATOM 660 C C . CYS A 1 84 ? -25.076 -5.461 6.971 1.00 65.12 84 CYS A C 1
ATOM 662 O O . CYS A 1 84 ? -24.500 -6.530 7.148 1.00 65.12 84 CYS A O 1
ATOM 664 N N . LYS A 1 85 ? -25.415 -5.041 5.746 1.00 67.69 85 LYS A N 1
ATOM 665 C CA . LYS A 1 85 ? -24.984 -5.677 4.487 1.00 67.69 85 LYS A CA 1
ATOM 666 C C . LYS A 1 85 ? -23.996 -4.819 3.692 1.00 67.69 85 LYS A C 1
ATOM 668 O O . LYS A 1 85 ? -23.610 -5.202 2.591 1.00 67.69 85 LYS A O 1
ATOM 673 N N . ALA A 1 86 ? -23.639 -3.642 4.201 1.00 71.81 86 ALA A N 1
ATOM 674 C CA . ALA A 1 86 ? -22.678 -2.762 3.559 1.00 71.81 86 ALA A CA 1
ATOM 675 C C . ALA A 1 86 ? -21.251 -3.215 3.886 1.00 71.81 86 ALA A C 1
ATOM 677 O O . ALA A 1 86 ? -20.957 -3.630 5.004 1.00 71.81 86 ALA A O 1
ATOM 678 N N . ILE A 1 87 ? -20.361 -3.107 2.901 1.00 74.88 87 ILE A N 1
ATOM 679 C CA . ILE A 1 87 ? -18.930 -3.351 3.079 1.00 74.88 87 ILE A CA 1
ATOM 680 C C . ILE A 1 87 ? -18.224 -2.001 3.039 1.00 74.88 87 ILE A C 1
ATOM 682 O O . ILE A 1 87 ? -18.344 -1.259 2.062 1.00 74.88 87 ILE A O 1
ATOM 686 N N . PHE A 1 88 ? -17.449 -1.708 4.078 1.00 74.75 88 PHE A N 1
ATOM 687 C CA . PHE A 1 88 ? -16.632 -0.505 4.153 1.00 74.75 88 PHE A CA 1
ATOM 688 C C . PHE A 1 88 ? -15.166 -0.873 3.936 1.00 74.75 88 PHE A C 1
ATOM 690 O O . PHE A 1 88 ? -14.580 -1.629 4.708 1.00 74.75 88 PHE A O 1
ATOM 697 N N . ILE A 1 89 ? -14.566 -0.346 2.866 1.00 78.75 89 ILE A N 1
ATOM 698 C CA . ILE A 1 89 ? -13.153 -0.573 2.549 1.00 78.75 89 ILE A CA 1
ATOM 699 C C . ILE A 1 89 ? -12.381 0.711 2.786 1.00 78.75 89 ILE A C 1
ATOM 701 O O . ILE A 1 89 ? -12.622 1.743 2.162 1.00 78.75 89 ILE A O 1
ATOM 705 N N . PHE A 1 90 ? -11.388 0.608 3.656 1.00 75.38 90 PHE A N 1
ATOM 706 C CA . PHE A 1 90 ? -10.552 1.720 4.046 1.00 75.38 90 PHE A CA 1
ATOM 707 C C . PHE A 1 90 ? -9.134 1.577 3.504 1.00 75.38 90 PHE A C 1
ATOM 709 O O . PHE A 1 90 ? -8.460 0.575 3.731 1.00 75.38 90 PHE A O 1
ATOM 716 N N . LEU A 1 91 ? -8.648 2.618 2.822 1.00 77.69 91 LEU A N 1
ATOM 717 C CA . LEU A 1 91 ? -7.290 2.658 2.283 1.00 77.69 91 LEU A CA 1
ATOM 718 C C . LEU A 1 91 ? -6.437 3.659 3.063 1.00 77.69 91 LEU A C 1
ATOM 720 O O . LEU A 1 91 ? -6.737 4.855 3.135 1.00 77.69 91 LEU A O 1
ATOM 724 N N . SER A 1 92 ? -5.325 3.187 3.622 1.00 77.19 92 SER A N 1
ATOM 725 C CA . SER A 1 92 ? -4.365 4.034 4.323 1.00 77.19 92 SER A CA 1
ATOM 726 C C . SER A 1 92 ? -2.931 3.594 4.059 1.00 77.19 92 SER A C 1
ATOM 728 O O . SER A 1 92 ? -2.649 2.418 3.879 1.00 77.19 92 SER A O 1
ATOM 730 N N . ASN A 1 93 ? -2.019 4.568 4.063 1.00 79.56 93 ASN A N 1
ATOM 731 C CA . ASN A 1 93 ? -0.578 4.331 4.004 1.00 79.56 93 ASN A CA 1
ATOM 732 C C . ASN A 1 93 ? 0.062 4.330 5.410 1.00 79.56 93 ASN A C 1
ATOM 734 O O . ASN A 1 93 ? 1.283 4.241 5.521 1.00 79.56 93 ASN A O 1
ATOM 738 N N . ALA A 1 94 ? -0.733 4.506 6.474 1.00 76.38 94 ALA A N 1
ATOM 739 C CA . ALA A 1 94 ? -0.236 4.518 7.848 1.00 76.38 94 ALA A CA 1
ATOM 740 C C . ALA A 1 94 ? 0.433 3.178 8.200 1.00 76.38 94 ALA A C 1
ATOM 742 O O . ALA A 1 94 ? -0.057 2.121 7.813 1.00 76.38 94 ALA A O 1
ATOM 743 N N . GLY A 1 95 ? 1.567 3.230 8.904 1.00 80.50 95 GLY A N 1
ATOM 744 C CA . GLY A 1 95 ? 2.367 2.046 9.240 1.00 80.50 95 GLY A CA 1
ATOM 745 C C . GLY A 1 95 ? 3.149 1.432 8.071 1.00 80.50 95 GLY A C 1
ATOM 746 O O . GLY A 1 95 ? 3.818 0.417 8.257 1.00 80.50 95 GLY A O 1
ATOM 747 N N . GLY A 1 96 ? 3.101 2.024 6.870 1.00 85.06 96 GLY A N 1
ATOM 748 C CA . GLY A 1 96 ? 3.800 1.499 5.695 1.00 85.06 96 GLY A CA 1
ATOM 749 C C . GLY A 1 96 ? 5.326 1.445 5.852 1.00 85.06 96 GLY A C 1
ATOM 750 O O . GLY A 1 96 ? 5.966 0.524 5.351 1.00 85.06 96 GLY A O 1
ATOM 751 N N . ASP A 1 97 ? 5.916 2.382 6.589 1.00 85.38 97 ASP A N 1
ATOM 752 C CA . ASP A 1 97 ? 7.345 2.425 6.924 1.00 85.38 97 ASP A CA 1
ATOM 753 C C . ASP A 1 97 ? 7.773 1.237 7.800 1.00 85.38 97 ASP A C 1
ATOM 755 O O . ASP A 1 97 ? 8.779 0.576 7.527 1.00 85.38 97 ASP A O 1
ATOM 759 N N . LEU A 1 98 ? 6.971 0.904 8.809 1.00 87.50 98 LEU A N 1
ATOM 760 C CA . LEU A 1 98 ? 7.206 -0.244 9.676 1.00 87.50 98 LEU A CA 1
ATOM 761 C C . LEU A 1 98 ? 7.009 -1.573 8.928 1.00 87.50 98 LEU A C 1
ATOM 763 O O . LEU A 1 98 ? 7.821 -2.487 9.089 1.00 87.50 98 LEU A O 1
ATOM 767 N N . ILE A 1 99 ? 5.992 -1.666 8.060 1.00 91.19 99 ILE A N 1
ATOM 768 C CA . ILE A 1 99 ? 5.782 -2.836 7.186 1.00 91.19 99 ILE A CA 1
ATOM 769 C C . ILE A 1 99 ? 6.993 -3.012 6.261 1.00 91.19 99 ILE A C 1
ATOM 771 O O . ILE A 1 99 ? 7.509 -4.121 6.111 1.00 91.19 99 ILE A O 1
ATOM 775 N N . THR A 1 100 ? 7.496 -1.910 5.695 1.00 90.94 100 THR A N 1
ATOM 776 C CA . THR A 1 100 ? 8.700 -1.899 4.850 1.00 90.94 100 THR A CA 1
ATOM 777 C C . THR A 1 100 ? 9.913 -2.420 5.604 1.00 90.94 100 THR A C 1
ATOM 779 O O . THR A 1 100 ? 10.637 -3.281 5.100 1.00 90.94 100 THR A O 1
ATOM 782 N N . LYS A 1 101 ? 10.118 -1.948 6.836 1.00 91.56 101 LYS A N 1
ATOM 783 C CA . LYS A 1 101 ? 11.219 -2.402 7.690 1.00 91.56 101 LYS A CA 1
ATOM 784 C C . LYS A 1 101 ? 11.123 -3.900 7.991 1.00 91.56 101 LYS A C 1
ATOM 786 O O . LYS A 1 101 ? 12.135 -4.594 7.927 1.00 91.56 101 LYS A O 1
ATOM 791 N N . MET A 1 102 ? 9.922 -4.404 8.273 1.00 92.19 102 MET A N 1
ATOM 792 C CA . MET A 1 102 ? 9.704 -5.825 8.543 1.00 92.19 102 MET A CA 1
ATOM 793 C C . MET A 1 102 ? 9.993 -6.695 7.311 1.00 92.19 102 MET A C 1
ATOM 795 O O . MET A 1 102 ? 10.738 -7.671 7.405 1.00 92.19 102 MET A O 1
ATOM 799 N N . ALA A 1 103 ? 9.493 -6.293 6.140 1.00 94.00 103 ALA A N 1
ATOM 800 C CA . ALA A 1 103 ? 9.763 -6.981 4.877 1.00 94.00 103 ALA A CA 1
ATOM 801 C C . ALA A 1 103 ? 11.263 -6.994 4.529 1.00 94.00 103 ALA A C 1
ATOM 803 O O . ALA A 1 103 ? 11.796 -8.009 4.075 1.00 94.00 103 ALA A O 1
ATOM 804 N N . LEU A 1 104 ? 11.971 -5.888 4.777 1.00 93.62 104 LEU A N 1
ATOM 805 C CA . LEU A 1 104 ? 13.414 -5.809 4.553 1.00 93.62 104 LEU A CA 1
ATOM 806 C C . LEU A 1 104 ? 14.196 -6.727 5.502 1.00 93.62 104 LEU A C 1
ATOM 808 O O . LEU A 1 104 ? 15.145 -7.378 5.071 1.00 93.62 104 LEU A O 1
ATOM 812 N N . ASN A 1 105 ? 13.790 -6.823 6.770 1.00 93.94 105 ASN A N 1
ATOM 813 C CA . ASN A 1 105 ? 14.420 -7.730 7.732 1.00 93.94 105 ASN A CA 1
ATOM 814 C C . ASN A 1 105 ? 14.285 -9.197 7.307 1.00 93.94 105 ASN A C 1
ATOM 816 O O . ASN A 1 105 ? 15.240 -9.960 7.431 1.00 93.94 105 ASN A O 1
ATOM 820 N N . PHE A 1 106 ? 13.127 -9.586 6.771 1.00 95.31 106 PHE A N 1
ATOM 821 C CA . PHE A 1 106 ? 12.906 -10.945 6.268 1.00 95.31 106 PHE A CA 1
ATOM 822 C C . PHE A 1 106 ? 13.800 -11.250 5.078 1.00 95.31 106 PHE A C 1
ATOM 824 O O . PHE A 1 106 ? 14.463 -12.286 5.056 1.00 95.31 106 PHE A O 1
ATOM 831 N N . TRP A 1 107 ? 13.869 -10.316 4.133 1.00 94.62 107 TRP A N 1
ATOM 832 C CA . TRP A 1 107 ? 14.730 -10.454 2.969 1.00 94.62 107 TRP A CA 1
ATOM 833 C C . TRP A 1 107 ? 16.208 -10.571 3.368 1.00 94.62 107 TRP A C 1
ATOM 835 O O . TRP A 1 107 ? 16.901 -11.475 2.909 1.00 94.62 107 TRP A O 1
ATOM 845 N N . ARG A 1 108 ? 16.680 -9.727 4.298 1.00 94.69 108 ARG A N 1
ATOM 846 C CA . ARG A 1 108 ? 18.062 -9.773 4.818 1.00 94.69 108 ARG A CA 1
ATOM 847 C C . ARG A 1 108 ? 18.373 -11.057 5.584 1.00 94.69 108 ARG A C 1
ATOM 849 O O . ARG A 1 108 ? 19.519 -11.489 5.599 1.00 94.69 108 ARG A O 1
ATOM 856 N N . ALA A 1 109 ? 17.362 -11.678 6.184 1.00 96.44 109 ALA A N 1
ATOM 857 C CA . ALA A 1 109 ? 17.470 -12.994 6.806 1.00 96.44 109 ALA A CA 1
ATOM 858 C C . ALA A 1 109 ? 17.407 -14.156 5.790 1.00 96.44 109 ALA A C 1
ATOM 860 O O . ALA A 1 109 ? 17.359 -15.314 6.199 1.00 96.44 109 ALA A O 1
ATOM 861 N N . GLY A 1 110 ? 17.365 -13.873 4.481 1.00 95.56 110 GLY A N 1
ATOM 862 C CA . GLY A 1 110 ? 17.278 -14.884 3.425 1.00 95.56 110 GLY A CA 1
ATOM 863 C C . GLY A 1 110 ? 15.924 -15.596 3.355 1.00 95.56 110 GLY A C 1
ATOM 864 O O . GLY A 1 110 ? 15.818 -16.656 2.740 1.00 95.56 110 GLY A O 1
ATOM 865 N N . ARG A 1 111 ? 14.889 -15.045 3.997 1.00 96.69 111 ARG A N 1
ATOM 866 C CA . ARG A 1 111 ? 13.543 -15.621 3.997 1.00 96.69 111 ARG A CA 1
ATOM 867 C C . ARG A 1 111 ? 12.760 -15.187 2.773 1.00 96.69 111 ARG A C 1
ATOM 869 O O . ARG A 1 111 ? 12.989 -14.109 2.218 1.00 96.69 111 ARG A O 1
ATOM 876 N N . LYS A 1 112 ? 11.788 -16.008 2.380 1.00 94.75 112 LYS A N 1
ATOM 877 C CA . LYS A 1 112 ? 10.901 -15.667 1.273 1.00 94.75 112 LYS A CA 1
ATOM 878 C C . LYS A 1 112 ? 9.865 -14.650 1.736 1.00 94.75 112 LYS A C 1
ATOM 880 O O . LYS A 1 112 ? 9.448 -14.634 2.895 1.00 94.75 112 LYS A O 1
ATOM 885 N N . ARG A 1 113 ? 9.415 -13.815 0.802 1.00 94.19 113 ARG A N 1
ATOM 886 C CA . ARG A 1 113 ? 8.310 -12.872 1.020 1.00 94.19 113 ARG A CA 1
ATOM 887 C C . ARG A 1 113 ? 7.048 -13.600 1.478 1.00 94.19 113 ARG A C 1
ATOM 889 O O . ARG A 1 113 ? 6.331 -13.114 2.343 1.00 94.19 113 ARG A O 1
ATOM 896 N N . GLU A 1 114 ? 6.794 -14.759 0.886 1.00 94.62 114 GLU A N 1
ATOM 897 C CA . GLU A 1 114 ? 5.629 -15.602 1.141 1.00 94.62 114 GLU A CA 1
ATOM 898 C C . GLU A 1 114 ? 5.642 -16.212 2.557 1.00 94.62 114 GLU A C 1
ATOM 900 O O . GLU A 1 114 ? 4.606 -16.666 3.030 1.00 94.62 114 GLU A O 1
ATOM 905 N N . ASP A 1 115 ? 6.780 -16.157 3.264 1.00 95.31 115 ASP A N 1
ATOM 906 C CA . ASP A 1 115 ? 6.896 -16.601 4.658 1.00 95.31 115 ASP A CA 1
ATOM 907 C C . ASP A 1 115 ? 6.439 -15.529 5.668 1.00 95.31 115 ASP A C 1
ATOM 909 O O . ASP A 1 115 ? 6.478 -15.783 6.875 1.00 95.31 115 ASP A O 1
ATOM 913 N N . ILE A 1 116 ? 6.076 -14.319 5.216 1.00 93.62 116 ILE A N 1
ATOM 914 C CA . ILE A 1 116 ? 5.542 -13.241 6.066 1.00 93.62 116 ILE A CA 1
ATOM 915 C C . ILE A 1 116 ? 4.107 -13.579 6.460 1.00 93.62 116 ILE A C 1
ATOM 917 O O . ILE A 1 116 ? 3.213 -13.609 5.616 1.00 93.62 116 ILE A O 1
ATOM 921 N N . GLN A 1 117 ? 3.881 -13.803 7.754 1.00 90.69 117 GLN A N 1
ATOM 922 C CA . GLN A 1 117 ? 2.552 -14.080 8.295 1.00 90.69 117 GLN A CA 1
ATOM 923 C C . GLN A 1 117 ? 1.932 -12.821 8.906 1.00 90.69 117 GLN A C 1
ATOM 925 O O . GLN A 1 117 ? 2.632 -11.890 9.299 1.00 90.69 117 GLN A O 1
ATOM 930 N N . LEU A 1 118 ? 0.602 -12.804 9.046 1.00 86.81 118 LEU A N 1
ATOM 931 C CA . LEU A 1 118 ? -0.107 -11.662 9.635 1.00 86.81 118 LEU A CA 1
ATOM 932 C C . LEU A 1 118 ? 0.373 -11.356 11.063 1.00 86.81 118 LEU A C 1
ATOM 934 O O . LEU A 1 118 ? 0.629 -10.198 11.377 1.00 86.81 118 LEU A O 1
ATOM 938 N N . LYS A 1 119 ? 0.629 -12.394 11.870 1.00 85.62 119 LYS A N 1
ATOM 939 C CA . LYS A 1 119 ? 1.203 -12.284 13.225 1.00 85.62 119 LYS A CA 1
ATOM 940 C C . LYS A 1 119 ? 2.536 -11.532 13.281 1.00 85.62 119 LYS A C 1
ATOM 942 O O . LYS A 1 119 ? 2.861 -10.913 14.286 1.00 85.62 119 LYS A O 1
ATOM 947 N N . ASP A 1 120 ? 3.314 -11.572 12.199 1.00 88.12 120 ASP A N 1
ATOM 948 C CA . ASP A 1 120 ? 4.592 -10.866 12.113 1.00 88.12 120 ASP A CA 1
ATOM 949 C C . ASP A 1 120 ? 4.373 -9.353 11.905 1.00 88.12 120 ASP A C 1
ATOM 951 O O . ASP A 1 120 ? 5.231 -8.533 12.233 1.00 88.12 120 ASP A O 1
ATOM 955 N N . LEU A 1 121 ? 3.211 -8.971 11.367 1.00 86.75 121 LEU A N 1
ATOM 956 C CA . LEU A 1 121 ? 2.824 -7.595 11.057 1.00 86.75 121 LEU A CA 1
ATOM 957 C C . LEU A 1 121 ? 1.885 -6.992 12.109 1.00 86.75 121 LEU A C 1
ATOM 959 O O . LEU A 1 121 ? 1.811 -5.772 12.213 1.00 86.75 121 LEU A O 1
ATOM 963 N N . GLU A 1 122 ? 1.214 -7.798 12.929 1.00 79.50 122 GLU A N 1
ATOM 964 C CA . GLU A 1 122 ? 0.344 -7.338 14.022 1.00 79.50 122 GLU A CA 1
ATOM 965 C C . GLU A 1 122 ? 1.010 -6.313 14.962 1.00 79.50 122 GLU A C 1
ATOM 967 O O . GLU A 1 122 ? 0.399 -5.266 15.207 1.00 79.50 122 GLU A O 1
ATOM 972 N N . PRO A 1 123 ? 2.265 -6.495 15.434 1.00 76.00 123 PRO A N 1
ATOM 973 C CA . PRO A 1 123 ? 2.926 -5.497 16.281 1.00 76.00 123 PRO A CA 1
ATOM 974 C C . PRO A 1 123 ? 3.156 -4.172 15.545 1.00 76.00 123 PRO A C 1
ATOM 976 O O . PRO A 1 123 ? 3.038 -3.087 16.115 1.00 76.00 123 PRO A O 1
ATOM 979 N N . VAL A 1 124 ? 3.461 -4.263 14.251 1.00 73.69 124 VAL A N 1
ATOM 980 C CA . VAL A 1 124 ? 3.686 -3.119 13.366 1.00 73.69 124 VAL A CA 1
ATOM 981 C C . VAL A 1 124 ? 2.388 -2.347 13.127 1.00 73.69 124 VAL A C 1
ATOM 983 O O . VAL A 1 124 ? 2.379 -1.116 13.208 1.00 73.69 124 VAL A O 1
ATOM 986 N N . LEU A 1 125 ? 1.290 -3.059 12.879 1.00 72.94 125 LEU A N 1
ATOM 987 C CA . LEU A 1 125 ? -0.042 -2.480 12.717 1.00 72.94 125 LEU A CA 1
ATOM 988 C C . LEU A 1 125 ? -0.494 -1.809 14.021 1.00 72.94 125 LEU A C 1
ATOM 990 O O . LEU A 1 125 ? -0.964 -0.671 14.001 1.00 72.94 125 LEU A O 1
ATOM 994 N N . SER A 1 126 ? -0.209 -2.448 15.156 1.00 67.56 126 SER A N 1
ATOM 995 C CA . SER A 1 126 ? -0.515 -1.925 16.488 1.00 67.56 126 SER A CA 1
ATOM 996 C C . SER A 1 126 ? 0.157 -0.585 16.786 1.00 67.56 126 SER A C 1
ATOM 998 O O . SER A 1 126 ? -0.468 0.350 17.284 1.00 67.56 126 SER A O 1
ATOM 1000 N N . VAL A 1 127 ? 1.439 -0.446 16.457 1.00 63.47 127 VAL A N 1
ATOM 1001 C CA . VAL A 1 127 ? 2.190 0.780 16.767 1.00 63.47 127 VAL A CA 1
ATOM 1002 C C . VAL A 1 127 ? 1.996 1.860 15.698 1.00 63.47 127 VAL A C 1
ATOM 1004 O O . VAL A 1 127 ? 1.838 3.033 16.032 1.00 63.47 127 VAL A O 1
ATOM 1007 N N . GLY A 1 128 ? 2.010 1.485 14.417 1.00 61.09 128 GLY A N 1
ATOM 1008 C CA . GLY A 1 128 ? 2.007 2.435 13.301 1.00 61.09 128 GLY A CA 1
ATOM 1009 C C . GLY A 1 128 ? 0.627 2.964 12.915 1.00 61.09 128 GLY A C 1
ATOM 1010 O O . GLY A 1 128 ? 0.520 4.101 12.448 1.00 61.09 128 GLY A O 1
ATOM 1011 N N . VAL A 1 129 ? -0.420 2.153 13.098 1.00 63.50 129 VAL A N 1
ATOM 1012 C CA . VAL A 1 129 ? -1.801 2.505 12.731 1.00 63.50 129 VAL A CA 1
ATOM 1013 C C . VAL A 1 129 ? -2.598 2.913 13.960 1.00 63.50 129 VAL A C 1
ATOM 1015 O O . VAL A 1 129 ? -3.343 3.893 13.878 1.00 63.50 129 VAL A O 1
ATOM 1018 N N . PHE A 1 130 ? -2.413 2.202 15.080 1.00 62.31 130 PHE A N 1
ATOM 1019 C CA . PHE A 1 130 ? -3.144 2.494 16.308 1.00 62.31 130 PHE A CA 1
ATOM 1020 C C . PHE A 1 130 ? -2.416 3.580 17.092 1.00 62.31 130 PHE A C 1
ATOM 1022 O O . PHE A 1 130 ? -2.877 4.703 17.098 1.00 62.31 130 PHE A O 1
ATOM 1029 N N . ASN A 1 131 ? -1.207 3.374 17.600 1.00 57.34 131 ASN A N 1
ATOM 1030 C CA . ASN A 1 131 ? -0.611 4.324 18.556 1.00 57.34 131 ASN A CA 1
ATOM 1031 C C . ASN A 1 131 ? -0.052 5.661 17.984 1.00 57.34 131 ASN A C 1
ATOM 1033 O O . ASN A 1 131 ? 0.645 6.403 18.682 1.00 57.34 131 ASN A O 1
ATOM 1037 N N . ASN A 1 132 ? -0.310 6.004 16.717 1.00 60.00 132 ASN A N 1
ATOM 1038 C CA . ASN A 1 132 ? 0.218 7.228 16.108 1.00 60.00 132 ASN A CA 1
ATOM 1039 C C . ASN A 1 132 ? -0.782 8.396 16.199 1.00 60.00 132 ASN A C 1
ATOM 1041 O O . ASN A 1 132 ? -1.774 8.445 15.471 1.00 60.00 132 ASN A O 1
ATOM 1045 N N . LYS A 1 133 ? -0.456 9.409 17.017 1.00 54.41 133 LYS A N 1
ATOM 1046 C CA . LYS A 1 133 ? -1.259 10.636 17.235 1.00 54.41 133 LYS A CA 1
ATOM 1047 C C . LYS A 1 133 ? -1.553 11.462 15.971 1.00 54.41 133 LYS A C 1
ATOM 1049 O O . LYS A 1 133 ? -2.397 12.365 16.015 1.00 54.41 133 LYS A O 1
ATOM 1054 N N . HIS A 1 134 ? -0.869 11.189 14.862 1.00 53.47 134 HIS A N 1
ATOM 1055 C CA . HIS A 1 134 ? -1.077 11.845 13.567 1.00 53.47 134 HIS A CA 1
ATOM 1056 C C . HIS A 1 134 ? -1.917 11.020 12.580 1.00 53.47 134 HIS A C 1
ATOM 1058 O O . HIS A 1 134 ? -2.238 11.516 11.504 1.00 53.47 134 HIS A O 1
ATOM 1064 N N . SER A 1 135 ? -2.292 9.785 12.925 1.00 58.16 135 SER A N 1
ATOM 1065 C CA . SER A 1 135 ? -3.177 8.960 12.100 1.00 58.16 135 SER A CA 1
ATOM 1066 C C . SER A 1 135 ? -4.638 9.366 12.324 1.00 58.16 135 SER A C 1
ATOM 1068 O O . SER A 1 135 ? -5.103 9.395 13.464 1.00 58.16 135 SER A O 1
ATOM 1070 N N . GLY A 1 136 ? -5.379 9.657 11.247 1.00 57.12 136 GLY A N 1
ATOM 1071 C CA . GLY A 1 136 ? -6.823 9.936 11.311 1.00 57.12 136 GLY A CA 1
ATOM 1072 C C . GLY A 1 136 ? -7.612 8.804 11.981 1.00 57.12 136 GLY A C 1
ATOM 1073 O O . GLY A 1 136 ? -8.521 9.066 12.764 1.00 57.12 136 GLY A O 1
ATOM 1074 N N . LEU A 1 137 ? -7.175 7.550 11.787 1.00 58.62 137 LEU A N 1
ATOM 1075 C CA . LEU A 1 137 ? -7.751 6.381 12.459 1.00 58.62 137 LEU A CA 1
ATOM 1076 C C . LEU A 1 137 ? -7.684 6.489 13.991 1.00 58.62 137 LEU A C 1
ATOM 1078 O O . LEU A 1 137 ? -8.676 6.202 14.655 1.00 58.62 137 LEU A O 1
ATOM 1082 N N . TRP A 1 138 ? -6.553 6.927 14.554 1.00 54.03 138 TRP A N 1
ATOM 1083 C CA . TRP A 1 138 ? -6.358 6.983 16.007 1.00 54.03 138 TRP A CA 1
ATOM 1084 C C . TRP A 1 138 ? -7.273 8.005 16.683 1.00 54.03 138 TRP A C 1
ATOM 1086 O O . TRP A 1 138 ? -7.824 7.739 17.744 1.00 54.03 138 TRP A O 1
ATOM 1096 N N . ARG A 1 139 ? -7.478 9.174 16.063 1.00 53.00 139 ARG A N 1
ATOM 1097 C CA . ARG A 1 139 ? -8.270 10.255 16.681 1.00 53.00 139 ARG A CA 1
ATOM 1098 C C . ARG A 1 139 ? -9.778 10.008 16.679 1.00 53.00 139 ARG A C 1
ATOM 1100 O O . ARG A 1 139 ? -10.475 10.629 17.465 1.00 53.00 139 ARG A O 1
ATOM 1107 N N . SER A 1 140 ? -10.259 9.128 15.809 1.00 55.81 140 SER A N 1
ATOM 1108 C CA . SER A 1 140 ? -11.691 8.873 15.596 1.00 55.81 140 SER A CA 1
ATOM 1109 C C . SER A 1 140 ? -12.322 7.849 16.555 1.00 55.81 140 SER A C 1
ATOM 1111 O O . SER A 1 140 ? -13.524 7.561 16.519 1.00 55.81 140 SER A O 1
ATOM 1113 N N . GLY A 1 141 ? -11.504 7.203 17.395 1.00 57.09 141 GLY A N 1
ATOM 1114 C CA . GLY A 1 141 ? -11.956 6.112 18.259 1.00 57.09 141 GLY A CA 1
ATOM 1115 C C . GLY A 1 141 ? -12.635 4.961 17.496 1.00 57.09 141 GLY A C 1
ATOM 1116 O O . GLY A 1 141 ? -13.460 4.263 18.086 1.00 57.09 141 GLY A O 1
ATOM 1117 N N . LEU A 1 142 ? -12.365 4.798 16.188 1.00 60.06 142 LEU A N 1
ATOM 1118 C CA . LEU A 1 142 ? -12.785 3.622 15.412 1.00 60.06 142 LEU A CA 1
ATOM 1119 C C . LEU A 1 142 ? -12.080 2.360 15.916 1.00 60.06 142 LEU A C 1
ATOM 1121 O O . LEU A 1 142 ? -12.675 1.289 15.986 1.00 60.06 142 LEU A O 1
ATOM 1125 N N . ILE A 1 143 ? -10.814 2.514 16.307 1.00 56.94 143 ILE A N 1
ATOM 1126 C CA . ILE A 1 143 ? -9.994 1.435 16.862 1.00 56.94 143 ILE A CA 1
ATOM 1127 C C . ILE A 1 143 ? -10.400 1.139 18.309 1.00 56.94 143 ILE A C 1
ATOM 1129 O O . ILE A 1 143 ? -10.504 -0.026 18.673 1.00 56.94 143 ILE A O 1
ATOM 1133 N N . ASP A 1 144 ? -10.726 2.165 19.106 1.00 54.66 144 ASP A N 1
ATOM 1134 C CA . ASP A 1 144 ? -11.144 2.002 20.511 1.00 54.66 144 ASP A CA 1
ATOM 1135 C C . ASP A 1 144 ? -12.412 1.150 20.675 1.00 54.66 144 ASP A C 1
ATOM 1137 O O . ASP A 1 144 ? -12.661 0.604 21.748 1.00 54.66 144 ASP A O 1
ATOM 1141 N N . ARG A 1 145 ? -13.222 1.032 19.616 1.00 58.28 145 ARG A N 1
ATOM 1142 C CA . ARG A 1 145 ? -14.435 0.203 19.580 1.00 58.28 145 ARG A CA 1
ATOM 1143 C C . ARG A 1 145 ? -14.310 -1.044 18.705 1.00 58.28 145 ARG A C 1
ATOM 1145 O O . ARG A 1 145 ? -15.310 -1.716 18.491 1.00 58.28 145 ARG A O 1
ATOM 1152 N N . ASN A 1 146 ? -13.108 -1.356 18.216 1.00 61.25 146 ASN A N 1
ATOM 1153 C CA . ASN A 1 146 ? -12.851 -2.504 17.346 1.00 61.25 146 ASN A CA 1
ATOM 1154 C C . ASN A 1 146 ? -13.777 -2.552 16.109 1.00 61.25 146 ASN A C 1
ATOM 1156 O O . ASN A 1 146 ? -14.209 -3.623 15.699 1.00 61.25 146 ASN A O 1
ATOM 1160 N N . LEU A 1 147 ? -14.084 -1.387 15.517 1.00 68.56 147 LEU A N 1
ATOM 1161 C CA . LEU A 1 147 ? -14.973 -1.258 14.346 1.00 68.56 147 LEU A CA 1
ATOM 1162 C C . LEU A 1 147 ? -14.310 -1.685 13.025 1.00 68.56 147 LEU A C 1
ATOM 1164 O O . LEU A 1 147 ? -14.881 -1.505 11.955 1.00 68.56 147 LEU A O 1
ATOM 1168 N N . ILE A 1 148 ? -13.074 -2.182 13.083 1.00 75.00 148 ILE A N 1
ATOM 1169 C CA . ILE A 1 148 ? -12.364 -2.733 11.933 1.00 75.00 148 ILE A CA 1
ATOM 1170 C C . ILE A 1 148 ? -12.257 -4.237 12.138 1.00 75.00 148 ILE A C 1
ATOM 1172 O O . ILE A 1 148 ? -11.543 -4.681 13.036 1.00 75.00 148 ILE A O 1
ATOM 1176 N N . ASP A 1 149 ? -12.921 -5.005 11.278 1.00 75.25 149 ASP A N 1
ATOM 1177 C CA . ASP A 1 149 ? -12.922 -6.468 11.369 1.00 75.25 149 ASP A CA 1
ATOM 1178 C C . ASP A 1 149 ? -11.564 -7.069 10.988 1.00 75.25 149 ASP A C 1
ATOM 1180 O O . ASP A 1 149 ? -11.056 -7.971 11.653 1.00 75.25 149 ASP A O 1
ATOM 1184 N N . TYR A 1 150 ? -10.953 -6.555 9.914 1.00 77.94 150 TYR A N 1
ATOM 1185 C CA . TYR A 1 150 ? -9.715 -7.097 9.361 1.00 77.94 150 TYR A CA 1
ATOM 1186 C C . TYR A 1 150 ? -8.755 -6.007 8.893 1.00 77.94 150 TYR A C 1
ATOM 1188 O O . TYR A 1 150 ? -9.124 -5.075 8.177 1.00 77.94 150 TYR A O 1
ATOM 1196 N N . PHE A 1 151 ? -7.475 -6.192 9.219 1.00 77.31 151 PHE A N 1
ATOM 1197 C CA . PHE A 1 151 ? -6.377 -5.416 8.652 1.00 77.31 151 PHE A CA 1
ATOM 1198 C C . PHE A 1 151 ? -5.675 -6.224 7.567 1.00 77.31 151 PHE A C 1
ATOM 1200 O O . PHE A 1 151 ? -5.142 -7.301 7.828 1.00 77.31 151 PHE A O 1
ATOM 1207 N N . ILE A 1 152 ? -5.644 -5.678 6.351 1.00 84.94 152 ILE A N 1
ATOM 1208 C CA . ILE A 1 152 ? -5.010 -6.311 5.191 1.00 84.94 152 ILE A CA 1
ATOM 1209 C C . ILE A 1 152 ? -3.753 -5.508 4.820 1.00 84.94 152 ILE A C 1
ATOM 1211 O O . ILE A 1 152 ? -3.859 -4.471 4.160 1.00 84.94 152 ILE A O 1
ATOM 1215 N N . PRO A 1 153 ? -2.554 -5.932 5.260 1.00 87.62 153 PRO A N 1
ATOM 1216 C CA . PRO A 1 153 ? -1.321 -5.221 4.953 1.00 87.62 153 PRO A CA 1
ATOM 1217 C C . PRO A 1 153 ? -0.872 -5.468 3.508 1.00 87.62 153 PRO A C 1
ATOM 1219 O O . PRO A 1 153 ? -0.810 -6.603 3.038 1.00 87.62 153 PRO A O 1
ATOM 1222 N N . PHE A 1 154 ? -0.472 -4.398 2.820 1.00 90.94 154 PHE A N 1
ATOM 1223 C CA . PHE A 1 154 ? 0.123 -4.471 1.486 1.00 90.94 154 PHE A CA 1
ATOM 1224 C C . PHE A 1 154 ? 1.646 -4.367 1.582 1.00 90.94 154 PHE A C 1
ATOM 1226 O O . PHE A 1 154 ? 2.190 -3.376 2.067 1.00 90.94 154 PHE A O 1
ATOM 1233 N N . LEU A 1 155 ? 2.341 -5.394 1.098 1.00 93.31 155 LEU A N 1
ATOM 1234 C CA . LEU A 1 155 ? 3.801 -5.443 1.055 1.00 93.31 155 LEU A CA 1
ATOM 1235 C C . LEU A 1 155 ? 4.343 -4.815 -0.242 1.00 93.31 155 LEU A C 1
ATOM 1237 O O . LEU A 1 155 ? 3.732 -4.943 -1.305 1.00 93.31 155 LEU A O 1
ATOM 1241 N N . LEU A 1 156 ? 5.538 -4.221 -0.186 1.00 93.06 156 LEU A N 1
ATOM 1242 C CA . LEU A 1 156 ? 6.184 -3.560 -1.332 1.00 93.06 156 LEU A CA 1
ATOM 1243 C C . LEU A 1 156 ? 6.405 -4.500 -2.515 1.00 93.06 156 LEU A C 1
ATOM 1245 O O . LEU A 1 156 ? 6.552 -5.707 -2.343 1.00 93.06 156 LEU A O 1
ATOM 1249 N N . LEU A 1 157 ? 6.474 -3.951 -3.722 1.00 94.38 157 LEU A N 1
ATOM 1250 C CA . LEU A 1 157 ? 6.640 -4.742 -4.935 1.00 94.38 157 LEU A CA 1
ATOM 1251 C C . LEU A 1 157 ? 8.118 -4.928 -5.275 1.00 94.38 157 LEU A C 1
ATOM 1253 O O . LEU A 1 157 ? 8.833 -3.966 -5.531 1.00 94.38 157 LEU A O 1
ATOM 1257 N N . GLU A 1 158 ? 8.566 -6.180 -5.285 1.00 92.81 158 GLU A N 1
ATOM 1258 C CA . GLU A 1 158 ? 9.873 -6.571 -5.832 1.00 92.81 158 GLU A CA 1
ATOM 1259 C C . GLU A 1 158 ? 9.937 -6.422 -7.361 1.00 92.81 158 GLU A C 1
ATOM 1261 O O . GLU A 1 158 ? 8.908 -6.386 -8.043 1.00 92.81 158 GLU A O 1
ATOM 1266 N N . TYR A 1 159 ? 11.152 -6.466 -7.906 1.00 89.06 159 TYR A N 1
ATOM 1267 C CA . TYR A 1 159 ? 11.432 -6.434 -9.346 1.00 89.06 159 TYR A CA 1
ATOM 1268 C C . TYR A 1 159 ? 10.575 -7.411 -10.178 1.00 89.06 159 TYR A C 1
ATOM 1270 O O . TYR A 1 159 ? 10.024 -7.036 -11.214 1.00 89.06 159 TYR A O 1
ATOM 1278 N N . ARG A 1 160 ? 10.366 -8.647 -9.697 1.00 89.75 160 ARG A N 1
ATOM 1279 C CA . ARG A 1 160 ? 9.507 -9.635 -10.382 1.00 89.75 160 ARG A CA 1
ATOM 1280 C C . ARG A 1 160 ? 8.059 -9.164 -10.548 1.00 89.75 160 ARG A C 1
ATOM 1282 O O . ARG A 1 160 ? 7.454 -9.407 -11.588 1.00 89.75 160 ARG A O 1
ATOM 1289 N N . HIS A 1 161 ? 7.515 -8.458 -9.558 1.00 93.94 161 HIS A N 1
ATOM 1290 C CA . HIS A 1 161 ? 6.148 -7.941 -9.606 1.00 93.94 161 HIS A CA 1
ATOM 1291 C C . HIS A 1 161 ? 6.046 -6.745 -10.555 1.00 93.94 161 HIS A C 1
ATOM 1293 O O . HIS A 1 161 ? 5.053 -6.607 -11.263 1.00 93.94 161 HIS A O 1
ATOM 1299 N N . MET A 1 162 ? 7.098 -5.925 -10.636 1.00 91.31 162 MET A N 1
ATOM 1300 C CA . MET A 1 162 ? 7.173 -4.830 -11.607 1.00 91.31 162 MET A CA 1
ATOM 1301 C C . MET A 1 162 ? 7.115 -5.351 -13.041 1.00 91.31 162 MET A C 1
ATOM 1303 O O . MET A 1 162 ? 6.362 -4.825 -13.859 1.00 91.31 162 MET A O 1
ATOM 1307 N N . LYS A 1 163 ? 7.817 -6.454 -13.315 1.00 90.12 163 LYS A N 1
ATOM 1308 C CA . LYS A 1 163 ? 7.749 -7.143 -14.605 1.00 90.12 163 LYS A CA 1
ATOM 1309 C C . LYS A 1 163 ? 6.333 -7.610 -14.937 1.00 90.12 163 LYS A C 1
ATOM 1311 O O . LYS A 1 163 ? 5.865 -7.432 -16.057 1.00 90.12 163 LYS A O 1
ATOM 1316 N N . MET A 1 164 ? 5.624 -8.172 -13.958 1.00 92.00 164 MET A N 1
ATOM 1317 C CA . MET A 1 164 ? 4.224 -8.574 -14.130 1.00 92.00 164 MET A CA 1
ATOM 1318 C C . MET A 1 164 ? 3.323 -7.380 -14.457 1.00 92.00 164 MET A C 1
ATOM 1320 O O . MET A 1 164 ? 2.482 -7.499 -15.344 1.00 92.00 164 MET A O 1
ATOM 1324 N N . CYS A 1 165 ? 3.528 -6.238 -13.796 1.00 90.94 165 CYS A N 1
ATOM 1325 C CA . CYS A 1 165 ? 2.774 -5.019 -14.076 1.00 90.94 165 CYS A CA 1
ATOM 1326 C C . CYS A 1 165 ? 3.023 -4.486 -15.487 1.00 90.94 165 CYS A C 1
ATOM 1328 O O . CYS A 1 165 ? 2.061 -4.196 -16.184 1.00 90.94 165 CYS A O 1
ATOM 1330 N N . VAL A 1 166 ? 4.280 -4.420 -15.937 1.00 90.19 166 VAL A N 1
ATOM 1331 C CA . VAL A 1 166 ? 4.600 -3.987 -17.309 1.00 90.19 166 VAL A CA 1
ATOM 1332 C C . VAL A 1 166 ? 3.924 -4.893 -18.335 1.00 90.19 166 VAL A C 1
ATOM 1334 O O . VAL A 1 166 ? 3.241 -4.401 -19.226 1.00 90.19 166 VAL A O 1
ATOM 1337 N N . ARG A 1 167 ? 4.006 -6.219 -18.168 1.00 89.50 167 ARG A N 1
ATOM 1338 C CA . ARG A 1 167 ? 3.315 -7.150 -19.076 1.00 89.50 167 ARG A CA 1
ATOM 1339 C C . ARG A 1 167 ? 1.799 -6.974 -19.072 1.00 89.50 167 ARG A C 1
ATOM 1341 O O . ARG A 1 167 ? 1.176 -7.125 -20.118 1.00 89.50 167 ARG A O 1
ATOM 1348 N N . ALA A 1 168 ? 1.202 -6.745 -17.903 1.00 90.44 168 ALA A N 1
ATOM 1349 C CA . ALA A 1 168 ? -0.238 -6.537 -17.783 1.00 90.44 168 ALA A CA 1
ATOM 1350 C C . ALA A 1 168 ? -0.670 -5.243 -18.485 1.00 90.44 168 ALA A C 1
ATOM 1352 O O . ALA A 1 168 ? -1.665 -5.256 -19.204 1.00 90.44 168 ALA A O 1
ATOM 1353 N N . GLU A 1 169 ? 0.118 -4.180 -18.340 1.00 89.38 169 GLU A N 1
ATOM 1354 C CA . GLU A 1 169 ? -0.141 -2.883 -18.958 1.00 89.38 169 GLU A CA 1
ATOM 1355 C C . GLU A 1 169 ? 0.027 -2.938 -20.483 1.00 89.38 169 GLU A C 1
ATOM 1357 O O . GLU A 1 169 ? -0.855 -2.538 -21.228 1.00 89.38 169 GLU A O 1
ATOM 1362 N N . MET A 1 170 ? 1.091 -3.556 -20.997 1.00 86.69 170 MET A N 1
ATOM 1363 C CA . MET A 1 170 ? 1.250 -3.724 -22.450 1.00 86.69 170 MET A CA 1
ATOM 1364 C C . MET A 1 170 ? 0.083 -4.500 -23.077 1.00 86.69 170 MET A C 1
ATOM 1366 O O . MET A 1 170 ? -0.394 -4.164 -24.160 1.00 86.69 170 MET A O 1
ATOM 1370 N N . ARG A 1 171 ? -0.417 -5.519 -22.367 1.00 88.56 171 ARG A N 1
ATOM 1371 C CA . ARG A 1 171 ? -1.585 -6.291 -22.806 1.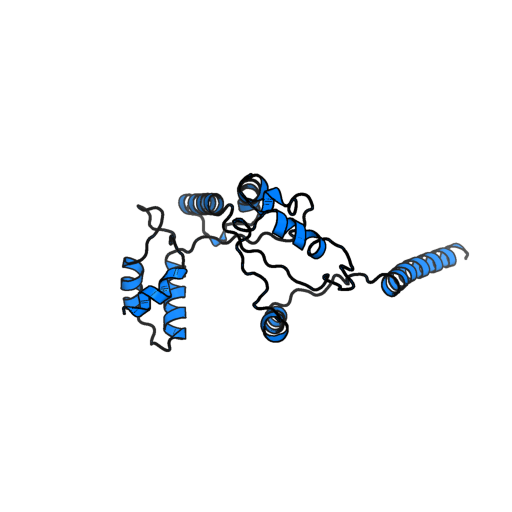00 88.56 171 ARG A CA 1
ATOM 1372 C C . ARG A 1 171 ? -2.872 -5.471 -22.783 1.00 88.56 171 ARG A C 1
ATOM 1374 O O . ARG A 1 171 ? -3.699 -5.683 -23.665 1.00 88.56 171 ARG A O 1
ATOM 1381 N N . SER A 1 172 ? -3.060 -4.570 -21.815 1.00 87.25 172 SER A N 1
ATOM 1382 C CA . SER A 1 172 ? -4.255 -3.712 -21.769 1.00 87.25 172 SER A CA 1
ATOM 1383 C C . SER A 1 172 ? -4.282 -2.711 -22.929 1.00 87.25 172 SER A C 1
ATOM 1385 O O . SER A 1 172 ? -5.358 -2.422 -23.447 1.00 87.25 172 SER A O 1
ATOM 1387 N N . PHE A 1 173 ? -3.112 -2.281 -23.409 1.00 83.06 173 PHE A N 1
ATOM 1388 C CA . PHE A 1 173 ? -2.961 -1.470 -24.623 1.00 83.06 173 PHE A CA 1
ATOM 1389 C C . PHE A 1 173 ? -3.043 -2.264 -25.939 1.00 83.06 173 PHE A C 1
ATOM 1391 O O . PHE A 1 173 ? -3.007 -1.671 -27.015 1.00 83.06 173 PHE A O 1
ATOM 1398 N N . GLY A 1 174 ? -3.154 -3.596 -25.889 1.00 83.31 174 GLY A N 1
ATOM 1399 C CA . GLY A 1 174 ? -3.162 -4.445 -27.086 1.00 83.31 174 GLY A CA 1
ATOM 1400 C C . GLY A 1 174 ? -1.799 -4.565 -27.780 1.00 83.31 174 GLY A C 1
ATOM 1401 O O . GLY A 1 174 ? -1.730 -5.050 -28.910 1.00 83.31 174 GLY A O 1
ATOM 1402 N N . ALA A 1 175 ? -0.716 -4.148 -27.119 1.00 79.94 175 ALA A N 1
ATOM 1403 C CA . ALA A 1 175 ? 0.640 -4.277 -27.629 1.00 79.94 175 ALA A CA 1
ATOM 1404 C C . ALA A 1 175 ? 1.179 -5.702 -27.424 1.00 79.94 175 ALA A C 1
ATOM 1406 O O . ALA A 1 175 ? 0.861 -6.390 -26.446 1.00 79.94 175 ALA A O 1
ATOM 1407 N N . ALA A 1 176 ? 2.036 -6.149 -28.345 1.00 82.56 176 ALA A N 1
ATOM 1408 C CA . ALA A 1 176 ? 2.806 -7.369 -28.145 1.00 82.56 176 ALA A CA 1
ATOM 1409 C C . ALA A 1 176 ? 3.759 -7.175 -26.959 1.00 82.56 176 ALA A C 1
ATOM 1411 O O . ALA A 1 176 ? 4.406 -6.139 -26.837 1.00 82.56 176 ALA A O 1
ATOM 1412 N N . VAL A 1 177 ? 3.837 -8.172 -26.077 1.00 81.31 177 VAL A N 1
ATOM 1413 C CA . VAL A 1 177 ? 4.741 -8.115 -24.925 1.00 81.31 177 VAL A CA 1
ATOM 1414 C C . VAL A 1 177 ? 6.179 -8.206 -25.428 1.00 81.31 177 VAL A C 1
ATOM 1416 O O . VAL A 1 177 ? 6.607 -9.268 -25.875 1.00 81.31 177 VAL A O 1
ATOM 1419 N N . ASP A 1 178 ? 6.905 -7.101 -25.314 1.00 84.38 178 ASP A N 1
ATOM 1420 C CA . ASP A 1 178 ? 8.343 -7.017 -25.536 1.00 84.38 178 ASP A CA 1
ATOM 1421 C C . ASP A 1 178 ? 9.050 -6.983 -24.174 1.00 84.38 178 ASP A C 1
ATOM 1423 O O . ASP A 1 178 ? 8.840 -6.092 -23.348 1.00 84.38 178 ASP A O 1
ATOM 1427 N N . GLU A 1 179 ? 9.871 -7.997 -23.921 1.00 83.44 179 GLU A N 1
ATOM 1428 C CA . GLU A 1 179 ? 10.612 -8.131 -22.669 1.00 83.44 179 GLU A CA 1
ATOM 1429 C C . GLU A 1 179 ? 11.775 -7.124 -22.568 1.00 83.44 179 GLU A C 1
ATOM 1431 O O . GLU A 1 179 ? 12.193 -6.797 -21.453 1.00 83.44 179 GLU A O 1
ATOM 1436 N N . ASP A 1 180 ? 12.246 -6.563 -23.686 1.00 86.25 180 ASP A N 1
ATOM 1437 C CA . ASP A 1 180 ? 13.299 -5.540 -23.692 1.00 86.25 180 ASP A CA 1
ATOM 1438 C C . ASP A 1 180 ? 12.766 -4.174 -23.240 1.00 86.25 180 ASP A C 1
ATOM 1440 O O . ASP A 1 180 ? 13.483 -3.409 -22.585 1.00 86.25 180 ASP A O 1
ATOM 1444 N N . ILE A 1 181 ? 11.484 -3.888 -23.507 1.00 85.62 181 ILE A N 1
ATOM 1445 C CA . ILE A 1 181 ? 10.796 -2.695 -22.989 1.00 85.62 181 ILE A CA 1
ATOM 1446 C C . ILE A 1 181 ? 10.814 -2.693 -21.461 1.00 85.62 181 ILE A C 1
ATOM 1448 O O . ILE A 1 181 ? 11.033 -1.646 -20.854 1.00 85.62 181 ILE A O 1
ATOM 1452 N N . PHE A 1 182 ? 10.657 -3.852 -20.816 1.00 83.62 182 PHE A N 1
ATOM 1453 C CA . PHE A 1 182 ? 10.723 -3.916 -19.358 1.00 83.62 182 PHE A CA 1
ATOM 1454 C C . PHE A 1 182 ? 12.088 -3.474 -18.823 1.00 83.62 182 PHE A C 1
ATOM 1456 O O . PHE A 1 182 ? 12.122 -2.733 -17.844 1.00 83.62 182 PHE A O 1
ATOM 1463 N N . THR A 1 183 ? 13.193 -3.884 -19.450 1.00 85.25 183 THR A N 1
ATOM 1464 C CA . THR A 1 183 ? 14.539 -3.464 -19.029 1.00 85.25 183 THR A CA 1
ATOM 1465 C C . THR A 1 183 ? 14.676 -1.943 -19.097 1.00 85.25 183 THR A C 1
ATOM 1467 O O . THR A 1 183 ? 15.069 -1.331 -18.105 1.00 85.25 183 THR A O 1
ATOM 1470 N N . ARG A 1 184 ? 14.238 -1.326 -20.206 1.00 87.38 184 ARG A N 1
ATOM 1471 C CA . ARG A 1 184 ? 14.241 0.138 -20.382 1.00 87.38 184 ARG A CA 1
ATOM 1472 C C . ARG A 1 184 ? 13.379 0.846 -19.336 1.00 87.38 184 ARG A C 1
ATOM 1474 O O . ARG A 1 184 ? 13.841 1.754 -18.653 1.00 87.38 184 ARG A O 1
ATOM 1481 N N . VAL A 1 185 ? 12.145 0.378 -19.140 1.00 87.50 185 VAL A N 1
ATOM 1482 C CA . VAL A 1 185 ? 11.232 0.945 -18.139 1.00 87.50 185 VAL A CA 1
ATOM 1483 C C . VAL A 1 185 ? 11.814 0.803 -16.735 1.00 87.50 185 VAL A C 1
ATOM 1485 O O . VAL A 1 185 ? 11.767 1.764 -15.973 1.00 87.50 185 VAL A O 1
ATOM 1488 N N . ALA A 1 186 ? 12.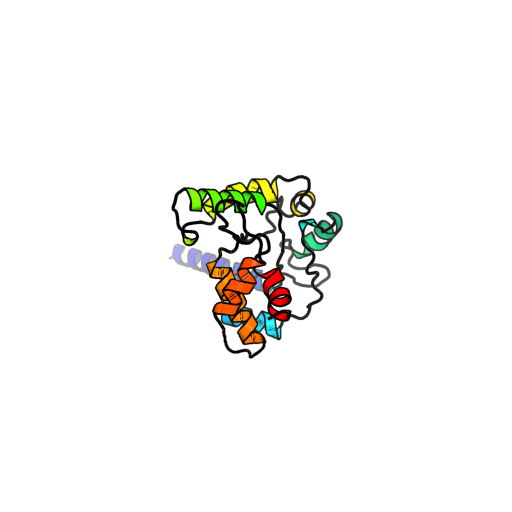378 -0.359 -16.392 1.00 83.94 186 ALA A N 1
ATOM 1489 C CA . ALA A 1 186 ? 12.948 -0.650 -15.079 1.00 83.94 186 ALA A CA 1
ATOM 1490 C C . ALA A 1 186 ? 14.160 0.233 -14.742 1.00 83.94 186 ALA A C 1
ATOM 1492 O O . ALA A 1 186 ? 14.297 0.625 -13.582 1.00 83.94 186 ALA A O 1
ATOM 1493 N N . GLU A 1 187 ? 14.999 0.577 -15.724 1.00 83.94 187 GLU A N 1
ATOM 1494 C CA . GLU A 1 187 ? 16.117 1.522 -15.559 1.00 83.94 187 GLU A CA 1
ATOM 1495 C C . GLU A 1 187 ? 15.644 2.931 -15.173 1.00 83.94 187 GLU A C 1
ATOM 1497 O O . GLU A 1 187 ? 16.312 3.629 -14.409 1.00 83.94 187 GLU A O 1
ATOM 1502 N N . GLU A 1 188 ? 14.459 3.334 -15.635 1.00 86.75 188 GLU A N 1
ATOM 1503 C CA . GLU A 1 188 ? 13.839 4.615 -15.285 1.00 86.75 188 GLU A CA 1
ATOM 1504 C C . GLU A 1 188 ? 13.082 4.592 -13.943 1.00 86.75 188 GLU A C 1
ATOM 1506 O O . GLU A 1 188 ? 12.576 5.630 -13.478 1.00 86.75 188 GLU A O 1
ATOM 1511 N N . MET A 1 189 ? 12.954 3.418 -13.316 1.00 86.62 189 MET A N 1
ATOM 1512 C CA . MET A 1 189 ? 12.282 3.266 -12.026 1.00 86.62 189 MET A CA 1
ATOM 1513 C C . MET A 1 189 ? 13.263 3.385 -10.866 1.00 86.62 189 MET A C 1
ATOM 1515 O O . MET A 1 189 ? 14.444 3.059 -10.953 1.00 86.62 189 MET A O 1
ATOM 1519 N N . THR A 1 190 ? 12.739 3.823 -9.725 1.00 90.81 190 THR A N 1
ATOM 1520 C CA . THR A 1 190 ? 13.513 3.932 -8.492 1.00 90.81 190 THR A CA 1
ATOM 1521 C C . THR A 1 190 ? 13.207 2.762 -7.560 1.00 90.81 190 THR A C 1
ATOM 1523 O O . THR A 1 190 ? 12.050 2.354 -7.389 1.00 90.81 190 THR A O 1
ATOM 1526 N N . PHE A 1 191 ? 14.273 2.208 -6.982 1.00 92.44 191 PHE A N 1
ATOM 1527 C CA . PHE A 1 191 ? 14.233 1.060 -6.087 1.00 92.44 191 PHE A CA 1
ATOM 1528 C C . PHE A 1 191 ? 14.933 1.369 -4.760 1.00 92.44 191 PHE A C 1
ATOM 1530 O O . PHE A 1 191 ? 15.900 2.134 -4.711 1.00 92.44 191 PHE A O 1
ATOM 1537 N N . PHE A 1 192 ? 14.463 0.708 -3.705 1.00 91.25 192 PHE A N 1
ATOM 1538 C CA . PHE A 1 192 ? 14.933 0.814 -2.335 1.00 91.25 192 PHE A CA 1
ATOM 1539 C C . PHE A 1 192 ? 15.254 -0.572 -1.734 1.00 91.25 192 PHE A C 1
ATOM 1541 O O . PHE A 1 192 ? 14.552 -1.550 -2.015 1.00 91.25 192 PHE A O 1
ATOM 1548 N N . PRO A 1 193 ? 16.269 -0.667 -0.854 1.00 92.19 193 PRO A N 1
ATOM 1549 C CA . PRO A 1 193 ? 17.251 0.378 -0.549 1.00 92.19 193 PRO A CA 1
ATOM 1550 C C . PRO A 1 193 ? 18.177 0.657 -1.741 1.00 92.19 193 PRO A C 1
ATOM 1552 O O . PRO A 1 193 ? 18.182 -0.101 -2.705 1.00 92.19 193 PRO A O 1
ATOM 1555 N N . LYS A 1 194 ? 18.894 1.791 -1.732 1.00 87.94 194 LYS A N 1
ATOM 1556 C CA . LYS A 1 194 ? 19.646 2.268 -2.912 1.00 87.94 194 LYS A CA 1
ATOM 1557 C C . LYS A 1 194 ? 20.724 1.288 -3.379 1.00 87.94 194 LYS A C 1
ATOM 1559 O O . LYS A 1 194 ? 20.984 1.220 -4.579 1.00 87.94 194 LYS A O 1
ATOM 1564 N N . ASP A 1 195 ? 21.312 0.555 -2.438 1.00 88.38 195 ASP A N 1
ATOM 1565 C CA . ASP A 1 195 ? 22.419 -0.361 -2.693 1.00 88.38 195 ASP A CA 1
ATOM 1566 C C . ASP A 1 195 ? 21.902 -1.723 -3.174 1.00 88.38 195 ASP A C 1
ATOM 1568 O O . ASP A 1 195 ? 22.367 -2.236 -4.189 1.00 88.38 195 ASP A O 1
ATOM 1572 N N . GLU A 1 196 ? 20.892 -2.286 -2.499 1.00 89.38 196 GLU A N 1
ATOM 1573 C CA . GLU A 1 196 ? 20.350 -3.608 -2.837 1.00 89.38 196 GLU A CA 1
ATOM 1574 C C . GLU A 1 196 ? 19.241 -3.579 -3.915 1.00 89.38 196 GLU A C 1
ATOM 1576 O O . GLU A 1 196 ? 18.946 -4.614 -4.510 1.00 89.38 196 GLU A O 1
ATOM 1581 N N . LYS A 1 197 ? 18.608 -2.420 -4.167 1.00 90.81 197 LYS A N 1
ATOM 1582 C CA . LYS A 1 197 ? 17.546 -2.179 -5.175 1.00 90.81 197 LYS A CA 1
ATOM 1583 C C . LYS A 1 197 ? 16.445 -3.253 -5.220 1.00 90.81 197 LYS A C 1
ATOM 1585 O O . LYS A 1 197 ? 16.043 -3.719 -6.284 1.00 90.81 197 LYS A O 1
ATOM 1590 N N . ILE A 1 198 ? 15.931 -3.639 -4.056 1.00 91.25 198 ILE A N 1
ATOM 1591 C CA . ILE A 1 198 ? 15.052 -4.812 -3.910 1.00 91.25 198 ILE A CA 1
ATOM 1592 C C . ILE A 1 198 ? 13.597 -4.485 -4.265 1.00 91.25 198 ILE A C 1
ATOM 1594 O O . ILE A 1 198 ? 12.934 -5.222 -4.999 1.00 91.25 198 ILE A O 1
ATOM 1598 N N . TYR A 1 199 ? 13.087 -3.385 -3.713 1.00 94.62 199 TYR A N 1
ATOM 1599 C CA . TYR A 1 199 ? 11.677 -3.014 -3.757 1.00 94.62 199 TYR A CA 1
ATOM 1600 C C . TYR A 1 199 ? 11.479 -1.723 -4.543 1.00 94.62 199 TYR A C 1
ATOM 1602 O O . TYR A 1 199 ? 12.278 -0.805 -4.428 1.00 94.62 199 TYR A O 1
ATOM 1610 N N . SER A 1 200 ? 10.406 -1.620 -5.322 1.00 93.62 200 SER A N 1
ATOM 1611 C CA . SER A 1 200 ? 10.054 -0.379 -6.016 1.00 93.62 200 SER A CA 1
ATOM 1612 C C . SER A 1 200 ? 9.520 0.670 -5.037 1.00 93.62 200 SER A C 1
ATOM 1614 O O . SER A 1 200 ? 8.600 0.382 -4.268 1.00 93.62 200 SER A O 1
ATOM 1616 N N . ASP A 1 201 ? 10.017 1.907 -5.132 1.00 90.81 201 ASP A N 1
ATOM 1617 C CA . ASP A 1 201 ? 9.560 3.023 -4.286 1.00 90.81 201 ASP A CA 1
ATOM 1618 C C . ASP A 1 201 ? 8.084 3.369 -4.510 1.00 90.81 201 ASP A C 1
ATOM 1620 O O . ASP A 1 201 ? 7.365 3.775 -3.595 1.00 90.81 201 ASP A O 1
ATOM 1624 N N . LYS A 1 202 ? 7.626 3.249 -5.761 1.00 90.12 202 LYS A N 1
ATOM 1625 C CA . LYS A 1 202 ? 6.279 3.662 -6.185 1.00 90.12 202 LYS A CA 1
ATOM 1626 C C . LYS A 1 202 ? 5.378 2.483 -6.543 1.00 90.12 202 LYS A C 1
ATOM 1628 O O . LYS A 1 202 ? 4.199 2.698 -6.847 1.00 90.12 202 LYS A O 1
ATOM 1633 N N . GLY A 1 203 ? 5.902 1.257 -6.496 1.00 91.06 203 GLY A N 1
ATOM 1634 C CA . GLY A 1 203 ? 5.236 0.089 -7.060 1.00 91.06 203 GLY A CA 1
ATOM 1635 C C . GLY A 1 203 ? 4.864 0.334 -8.524 1.00 91.06 203 GLY A C 1
ATOM 1636 O O . GLY A 1 203 ? 5.551 1.055 -9.243 1.00 91.06 203 GLY A O 1
ATOM 1637 N N . CYS A 1 204 ? 3.721 -0.193 -8.955 1.00 92.00 204 CYS A N 1
ATOM 1638 C CA . CYS A 1 204 ? 3.307 -0.129 -10.360 1.00 92.00 204 CYS A CA 1
ATOM 1639 C C . CYS A 1 204 ? 2.674 1.200 -10.799 1.00 92.00 204 CYS A C 1
ATOM 1641 O O . CYS A 1 204 ? 2.269 1.331 -11.947 1.00 92.00 204 CYS A O 1
ATOM 1643 N N . LYS A 1 205 ? 2.609 2.209 -9.921 1.00 90.06 205 LYS A N 1
ATOM 1644 C CA . LYS A 1 205 ? 1.881 3.463 -10.192 1.00 90.06 205 LYS A CA 1
ATOM 1645 C C . LYS A 1 205 ? 2.403 4.251 -11.387 1.00 90.06 205 LYS A C 1
ATOM 1647 O O . LYS A 1 205 ? 1.632 4.952 -12.022 1.00 90.06 205 LYS A O 1
ATOM 1652 N N . THR A 1 206 ? 3.705 4.192 -11.645 1.00 87.25 206 THR A N 1
ATOM 1653 C CA . THR A 1 206 ? 4.340 4.965 -12.721 1.00 87.25 206 THR A CA 1
ATOM 1654 C C . THR A 1 206 ?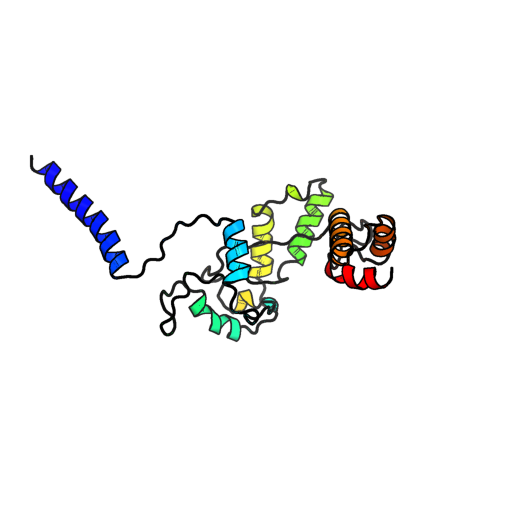 4.643 4.119 -13.949 1.00 87.25 206 THR A C 1
ATOM 1656 O O . THR A 1 206 ? 5.326 4.603 -14.838 1.00 87.25 206 THR A O 1
ATOM 1659 N N . VAL A 1 207 ? 4.199 2.859 -13.999 1.00 88.38 207 VAL A N 1
ATOM 1660 C CA . VAL A 1 207 ? 4.485 1.971 -15.136 1.00 88.38 207 VAL A CA 1
ATOM 1661 C C . VAL A 1 207 ? 3.833 2.503 -16.408 1.00 88.38 207 VAL A C 1
ATOM 1663 O O . VAL A 1 207 ? 4.528 2.694 -17.397 1.00 88.38 207 VAL A O 1
ATOM 1666 N N . GLN A 1 208 ? 2.540 2.820 -16.350 1.00 87.19 208 GLN A N 1
ATOM 1667 C CA . GLN A 1 208 ? 1.784 3.333 -17.493 1.00 87.19 208 GLN A CA 1
ATOM 1668 C C . GLN A 1 208 ? 2.441 4.582 -18.096 1.00 87.19 208 GLN A C 1
ATOM 1670 O O . GLN A 1 208 ? 2.840 4.571 -19.251 1.00 87.19 208 GLN A O 1
ATOM 1675 N 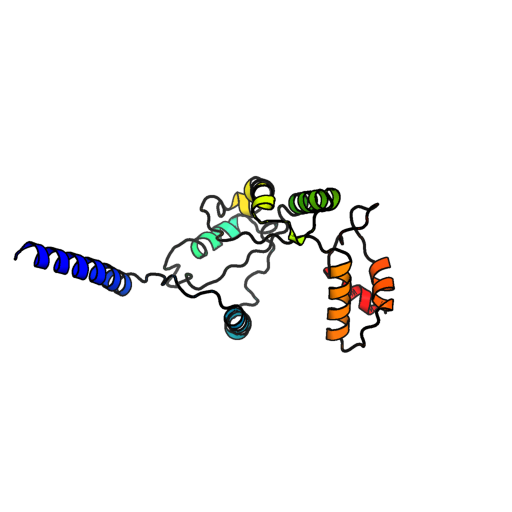N . SER A 1 209 ? 2.702 5.603 -17.271 1.00 87.00 209 SER A N 1
ATOM 1676 C CA . SER A 1 209 ? 3.344 6.845 -17.726 1.00 87.00 209 SER A CA 1
ATOM 1677 C C . SER A 1 209 ? 4.742 6.651 -18.318 1.00 87.00 209 SER A C 1
ATOM 1679 O O . SER A 1 209 ? 5.247 7.548 -18.974 1.00 87.00 209 SER A O 1
ATOM 1681 N N . ARG A 1 210 ? 5.420 5.541 -18.001 1.00 85.69 210 ARG A N 1
ATOM 1682 C CA . ARG A 1 210 ? 6.746 5.221 -18.547 1.00 85.69 210 ARG A CA 1
ATOM 1683 C C . ARG A 1 210 ? 6.626 4.503 -19.884 1.00 85.69 210 ARG A C 1
ATOM 1685 O O . ARG A 1 210 ? 7.433 4.760 -20.763 1.00 85.69 210 ARG A O 1
ATOM 1692 N N . LEU A 1 211 ? 5.621 3.642 -20.031 1.00 85.69 211 LEU A N 1
ATOM 1693 C CA . LEU A 1 211 ? 5.336 2.948 -21.283 1.00 85.69 211 LEU A CA 1
ATOM 1694 C C . LEU A 1 211 ? 4.893 3.899 -22.392 1.00 85.69 211 LEU A C 1
ATOM 1696 O O . LEU A 1 211 ? 5.241 3.652 -23.531 1.00 85.69 211 LEU A O 1
ATOM 1700 N N . ASP A 1 212 ? 4.242 5.020 -22.073 1.00 83.00 212 ASP A N 1
ATOM 1701 C CA . ASP A 1 212 ? 3.860 6.027 -23.078 1.00 83.00 212 ASP A CA 1
ATOM 1702 C C . ASP A 1 212 ? 5.058 6.610 -23.872 1.00 83.00 212 ASP A C 1
ATOM 1704 O O . ASP A 1 212 ? 4.865 7.254 -24.903 1.00 83.00 212 ASP A O 1
ATOM 1708 N N . PHE A 1 213 ? 6.295 6.406 -23.399 1.00 81.44 213 PHE A N 1
ATOM 1709 C CA . PHE A 1 213 ? 7.526 6.855 -24.058 1.00 81.44 213 PHE A CA 1
ATOM 1710 C C . PHE A 1 213 ? 8.221 5.783 -24.920 1.00 81.44 213 PHE A C 1
ATOM 1712 O O . PHE A 1 213 ? 9.237 6.108 -25.541 1.00 81.44 213 PHE A O 1
ATOM 1719 N N . HIS A 1 214 ? 7.721 4.540 -24.954 1.00 76.19 214 HIS A N 1
ATOM 1720 C CA . HIS A 1 214 ? 8.338 3.392 -25.645 1.00 76.19 214 HIS A CA 1
ATOM 1721 C C . HIS A 1 214 ? 7.350 2.684 -26.571 1.00 76.19 214 HIS A C 1
ATOM 1723 O O . HIS A 1 214 ? 7.796 2.287 -27.670 1.00 76.19 214 HIS A O 1
#